Protein 7DMF (pdb70)

Structure (mmCIF, N/CA/C/O backbone):
data_7DMF
#
_entry.id   7DMF
#
_cell.length_a   69.727
_cell.length_b   69.727
_cell.length_c   79.291
_cell.angle_alpha   90.000
_cell.angle_beta   90.000
_cell.angle_gamma   120.000
#
_symmetry.space_group_name_H-M   'P 65'
#
loop_
_entity.id
_entity.type
_entity.pdbx_description
1 polymer 'Designed protein EXTD-3'
2 water water
#
loop_
_atom_site.group_PDB
_atom_site.id
_atom_site.type_symbol
_atom_site.label_atom_id
_atom_site.label_alt_id
_atom_site.label_comp_id
_atom_site.label_asym_id
_atom_site.label_entity_id
_atom_site.label_seq_id
_atom_site.pdbx_PDB_ins_code
_atom_site.Cartn_x
_atom_site.Cartn_y
_atom_site.Cartn_z
_atom_site.occupancy
_atom_site.B_iso_or_equiv
_atom_site.auth_seq_id
_atom_site.auth_comp_id
_atom_site.auth_asym_id
_atom_site.auth_atom_id
_atom_site.pdbx_PDB_model_num
ATOM 1 N N . ASP A 1 1 ? -6.691 -31.016 -4.428 1.00 69.28 6 ASP A N 1
ATOM 2 C CA . ASP A 1 1 ? -6.220 -32.149 -3.639 1.00 64.86 6 ASP A CA 1
ATOM 3 C C . ASP A 1 1 ? -4.904 -31.837 -2.941 1.00 61.32 6 ASP A C 1
ATOM 4 O O . ASP A 1 1 ? -4.021 -31.207 -3.519 1.00 54.93 6 ASP A O 1
ATOM 9 N N . CYS A 1 2 ? -4.770 -32.301 -1.697 1.00 65.51 7 CYS A N 1
ATOM 10 C CA . CYS A 1 2 ? -3.586 -31.969 -0.914 1.00 62.04 7 CYS A CA 1
ATOM 11 C C . CYS A 1 2 ? -2.319 -32.577 -1.509 1.00 63.66 7 CYS A C 1
ATOM 12 O O . CYS A 1 2 ? -1.232 -32.012 -1.350 1.00 61.23 7 CYS A O 1
ATOM 15 N N . GLN A 1 3 ? -2.436 -33.710 -2.208 1.00 77.37 8 GLN A N 1
ATOM 16 C CA . GLN A 1 3 ? -1.257 -34.335 -2.805 1.00 79.67 8 GLN A CA 1
ATOM 17 C C . GLN A 1 3 ? -0.716 -33.512 -3.970 1.00 74.60 8 GLN A C 1
ATOM 18 O O . GLN A 1 3 ? 0.504 -33.404 -4.145 1.00 77.40 8 GLN A O 1
ATOM 24 N N . GLN A 1 4 ? -1.604 -32.932 -4.781 1.00 70.59 9 GLN A N 1
ATOM 25 C CA . GLN A 1 4 ? -1.163 -32.188 -5.958 1.00 58.18 9 GLN A CA 1
ATOM 26 C C . GLN A 1 4 ? -0.429 -30.908 -5.574 1.00 46.10 9 GLN A C 1
ATOM 27 O O . GLN A 1 4 ? 0.444 -30.448 -6.319 1.00 41.05 9 GLN A O 1
ATOM 33 N N . GLU A 1 5 ? -0.766 -30.323 -4.423 1.00 39.54 10 GLU A N 1
ATOM 34 C CA . GLU A 1 5 ? -0.047 -29.144 -3.952 1.00 39.09 10 GLU A CA 1
ATOM 35 C C . GLU A 1 5 ? 1.339 -29.512 -3.441 1.00 34.56 10 GLU A C 1
ATOM 36 O O . GLU A 1 5 ? 2.301 -28.762 -3.643 1.00 22.04 10 GLU A O 1
ATOM 42 N N . LEU A 1 6 ? 1.459 -30.664 -2.778 1.00 37.26 11 LEU A N 1
ATOM 43 C CA . LEU A 1 6 ? 2.772 -31.142 -2.359 1.00 44.40 11 LEU A CA 1
ATOM 44 C C . LEU A 1 6 ? 3.643 -31.469 -3.565 1.00 39.60 11 LEU A C 1
ATOM 45 O O . LEU A 1 6 ? 4.855 -31.226 -3.547 1.00 30.64 11 LEU A O 1
ATOM 50 N N . SER A 1 7 ? 3.042 -32.019 -4.624 1.00 42.49 12 SER A N 1
ATOM 51 C CA . SER A 1 7 ? 3.794 -32.277 -5.847 1.00 43.69 12 SER A CA 1
ATOM 52 C C . SER A 1 7 ? 4.202 -30.976 -6.525 1.00 40.07 12 SER A C 1
ATOM 53 O O . SER A 1 7 ? 5.271 -30.897 -7.141 1.00 26.53 12 SER A O 1
ATOM 56 N N . LEU A 1 8 ? 3.362 -29.945 -6.421 1.00 40.26 13 LEU A N 1
ATOM 57 C CA . LEU A 1 8 ? 3.704 -28.649 -6.999 1.00 34.92 13 LEU A CA 1
ATOM 58 C C . LEU A 1 8 ? 4.861 -27.998 -6.253 1.00 35.40 13 LEU A C 1
ATOM 59 O O . LEU A 1 8 ? 5.757 -27.412 -6.874 1.00 29.90 13 LEU A O 1
ATOM 64 N N . VAL A 1 9 ? 4.860 -28.090 -4.922 1.00 34.98 14 VAL A N 1
ATOM 65 C CA . VAL A 1 9 ? 5.917 -27.465 -4.133 1.00 38.63 14 VAL A CA 1
ATOM 66 C C . VAL A 1 9 ? 7.235 -28.209 -4.314 1.00 36.02 14 VAL A C 1
ATOM 67 O O . VAL A 1 9 ? 8.293 -27.590 -4.477 1.00 32.33 14 VAL A O 1
ATOM 71 N N . GLN A 1 10 ? 7.195 -29.544 -4.296 1.00 34.58 15 GLN A N 1
ATOM 72 C CA . GLN A 1 10 ? 8.415 -30.322 -4.480 1.00 40.62 15 GLN A CA 1
ATOM 73 C C . GLN A 1 10 ? 8.971 -30.194 -5.893 1.00 39.46 15 GLN A C 1
ATOM 74 O O . GLN A 1 10 ? 10.163 -30.439 -6.100 1.00 43.38 15 GLN A O 1
ATOM 80 N N . THR A 1 11 ? 8.136 -29.817 -6.863 1.00 34.16 16 THR A N 1
ATOM 81 C CA . THR A 1 11 ? 8.611 -29.608 -8.227 1.00 43.34 16 THR A CA 1
ATOM 82 C C . THR A 1 11 ? 9.292 -28.253 -8.371 1.00 38.30 16 THR A C 1
ATOM 83 O O . THR A 1 11 ? 10.364 -28.149 -8.980 1.00 32.23 16 THR A O 1
ATOM 87 N N . VAL A 1 12 ? 8.685 -27.203 -7.812 1.00 38.45 17 VAL A N 1
ATOM 88 C CA . VAL A 1 12 ? 9.230 -25.860 -7.980 1.00 37.12 17 VAL A CA 1
ATOM 89 C C . VAL A 1 12 ? 10.515 -25.690 -7.177 1.00 34.85 17 VAL A C 1
ATOM 90 O O . VAL A 1 12 ? 11.371 -24.869 -7.529 1.00 24.50 17 VAL A O 1
ATOM 94 N N . THR A 1 13 ? 10.679 -26.453 -6.096 1.00 38.62 18 THR A N 1
ATOM 95 C CA . THR A 1 13 ? 11.909 -26.443 -5.318 1.00 34.21 18 THR A CA 1
ATOM 96 C C . THR A 1 13 ? 12.964 -27.386 -5.879 1.00 35.46 18 THR A C 1
ATOM 97 O O . THR A 1 13 ? 14.067 -27.460 -5.329 1.00 29.60 18 THR A O 1
ATOM 101 N N . ARG A 1 14 ? 12.653 -28.099 -6.957 1.00 46.78 19 ARG A N 1
ATOM 102 C CA . ARG A 1 14 ? 13.571 -29.057 -7.560 1.00 55.62 19 ARG A CA 1
ATOM 103 C C . ARG A 1 14 ? 14.331 -28.384 -8.697 1.00 49.29 19 ARG A C 1
ATOM 104 O O . ARG A 1 14 ? 13.719 -27.855 -9.632 1.00 47.69 19 ARG A O 1
ATOM 112 N N . GLY A 1 15 ? 15.651 -28.408 -8.618 1.00 44.13 20 GLY A N 1
ATOM 113 C CA . GLY A 1 15 ? 16.478 -27.814 -9.646 1.00 38.44 20 GLY A CA 1
ATOM 114 C C . GLY A 1 15 ? 17.821 -27.396 -9.104 1.00 36.44 20 GLY A C 1
ATOM 115 O O . GLY A 1 15 ? 18.014 -27.212 -7.901 1.00 29.67 20 GLY A O 1
ATOM 116 N N . SER A 1 16 ? 18.773 -27.246 -10.025 1.00 38.47 21 SER A N 1
ATOM 117 C CA . SER A 1 16 ? 20.115 -26.796 -9.682 1.00 41.13 21 SER A CA 1
ATOM 118 C C . SER A 1 16 ? 20.218 -25.281 -9.574 1.00 45.86 21 SER A C 1
ATOM 119 O O . SER A 1 16 ? 21.226 -24.779 -9.066 1.00 44.38 21 SER A O 1
ATOM 122 N N . ARG A 1 17 ? 19.207 -24.549 -10.030 1.00 45.33 22 ARG A N 1
ATOM 123 C CA . ARG A 1 17 ? 19.229 -23.095 -10.011 1.00 46.10 22 ARG A CA 1
ATOM 124 C C . ARG A 1 17 ? 18.622 -22.563 -8.721 1.00 32.38 22 ARG A C 1
ATOM 125 O O . ARG A 1 17 ? 17.574 -23.036 -8.270 1.00 22.05 22 ARG A O 1
ATOM 133 N N . ALA A 1 18 ? 19.290 -21.571 -8.130 1.00 31.35 23 ALA A N 1
ATOM 134 C CA . ALA A 1 18 ? 18.734 -20.873 -6.977 1.00 32.45 23 ALA A CA 1
ATOM 135 C C . ALA A 1 18 ? 17.607 -19.925 -7.361 1.00 33.41 23 ALA A C 1
ATOM 136 O O . ALA A 1 18 ? 16.958 -19.367 -6.470 1.00 29.27 23 ALA A O 1
ATOM 138 N N . PHE A 1 19 ? 17.366 -19.734 -8.656 1.00 41.84 24 PHE A N 1
ATOM 139 C CA . PHE A 1 19 ? 16.314 -18.866 -9.161 1.00 37.84 24 PHE A CA 1
ATOM 140 C C . PHE A 1 19 ? 15.409 -19.659 -10.091 1.00 33.32 24 PHE A C 1
ATOM 141 O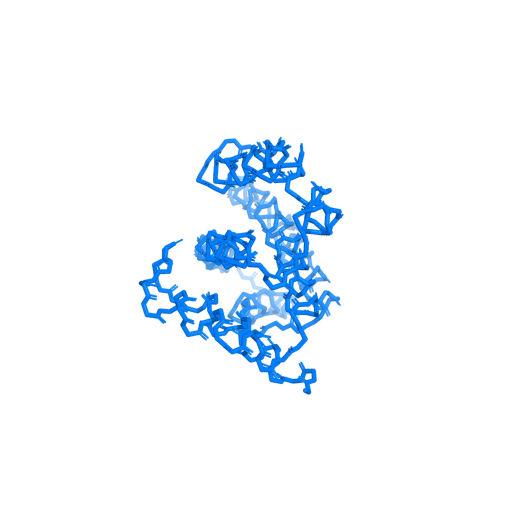 O . PHE A 1 19 ? 15.883 -20.482 -10.880 1.00 27.14 24 PHE A O 1
ATOM 149 N N . LEU A 1 20 ? 14.108 -19.405 -10.002 1.00 35.46 25 LEU A N 1
ATOM 150 C CA . LEU A 1 20 ? 13.169 -20.037 -10.918 1.00 27.11 25 LEU A CA 1
ATOM 151 C C . LEU A 1 20 ? 13.284 -19.410 -12.301 1.00 27.61 25 LEU A C 1
ATOM 152 O O . LEU A 1 20 ? 13.470 -18.197 -12.437 1.00 21.24 25 LEU A O 1
ATOM 157 N N . SER A 1 21 ? 13.181 -20.242 -13.332 1.00 3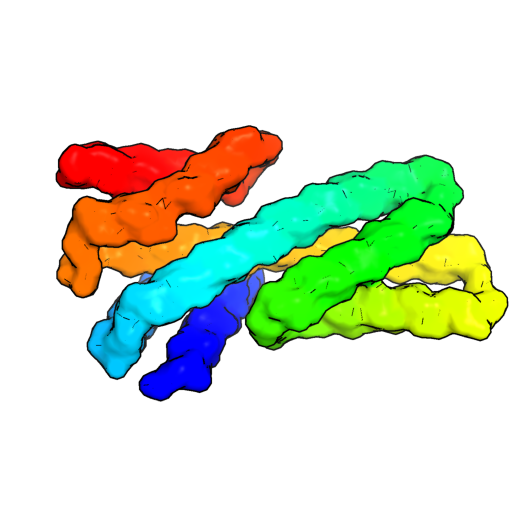2.65 26 SER A N 1
ATOM 158 C CA . SER A 1 21 ? 13.037 -19.709 -14.675 1.00 35.55 26 SER A CA 1
ATOM 159 C C . SER A 1 21 ? 11.655 -19.079 -14.825 1.00 34.38 26 SER A C 1
ATOM 160 O O . SER A 1 21 ? 10.749 -19.316 -14.021 1.00 20.69 26 SER A O 1
ATOM 163 N N . ARG A 1 22 ? 11.499 -18.252 -15.862 1.00 34.19 27 ARG A N 1
ATOM 164 C CA . ARG A 1 22 ? 10.206 -17.613 -16.085 1.00 26.28 27 ARG A CA 1
ATOM 165 C C . ARG A 1 22 ? 9.112 -18.649 -16.304 1.00 25.03 27 ARG A C 1
ATOM 166 O O . ARG A 1 22 ? 7.986 -18.488 -15.819 1.00 21.03 27 ARG A O 1
ATOM 174 N N . GLU A 1 23 ? 9.427 -19.727 -17.025 1.00 35.06 28 GLU A N 1
ATOM 175 C CA . GLU A 1 23 ? 8.431 -20.762 -17.279 1.00 34.76 28 GLU A CA 1
ATOM 176 C C . GLU A 1 23 ? 8.080 -21.517 -16.004 1.00 30.70 28 GLU A C 1
ATOM 177 O O . GLU A 1 23 ? 6.921 -21.899 -15.804 1.00 21.43 28 GLU A O 1
ATOM 183 N N . GLU A 1 24 ? 9.064 -21.743 -15.132 1.00 29.63 29 GLU A N 1
ATOM 184 C CA . GLU A 1 24 ? 8.782 -22.406 -13.863 1.00 26.91 29 GLU A CA 1
ATOM 185 C C . GLU A 1 24 ? 7.942 -21.520 -12.952 1.00 29.78 29 GLU A C 1
ATOM 186 O O . GLU A 1 24 ? 7.040 -22.009 -12.262 1.00 21.03 29 GLU A O 1
ATOM 192 N N . ALA A 1 25 ? 8.222 -20.215 -12.937 1.00 33.12 30 ALA A N 1
ATOM 193 C CA . ALA A 1 25 ? 7.444 -19.304 -12.103 1.00 28.49 30 ALA A CA 1
ATOM 194 C C . ALA A 1 25 ? 6.023 -19.150 -12.629 1.00 26.25 30 ALA A C 1
ATOM 195 O O . ALA A 1 25 ? 5.064 -19.153 -11.849 1.00 18.88 30 ALA A O 1
ATOM 197 N N . GLN A 1 26 ? 5.866 -19.017 -13.948 1.00 28.27 31 GLN A N 1
ATOM 198 C CA . GLN A 1 26 ? 4.530 -18.882 -14.522 1.00 24.96 31 GLN A CA 1
ATOM 199 C C . GLN A 1 26 ? 3.712 -20.149 -14.313 1.00 30.45 31 GLN A C 1
ATOM 200 O O . GLN A 1 26 ? 2.543 -20.089 -13.915 1.00 19.75 31 GLN A O 1
ATOM 206 N N . HIS A 1 27 ? 4.313 -21.312 -14.576 1.00 33.28 32 HIS A N 1
ATOM 207 C CA . HIS A 1 27 ? 3.598 -22.570 -14.388 1.00 31.62 32 HIS A CA 1
ATOM 208 C C . HIS A 1 27 ? 3.226 -22.779 -12.925 1.00 27.58 32 HIS A C 1
ATOM 209 O O . HIS A 1 27 ? 2.149 -23.305 -12.621 1.00 20.04 32 HIS A O 1
ATOM 216 N N . PHE A 1 28 ? 4.101 -22.367 -12.005 1.00 33.68 33 PHE A N 1
ATOM 217 C CA . PHE A 1 28 ? 3.787 -22.476 -10.584 1.00 35.60 33 PHE A CA 1
ATOM 218 C C . PHE A 1 28 ? 2.612 -21.581 -10.207 1.00 31.54 33 PHE A C 1
ATOM 219 O O . PHE A 1 28 ? 1.735 -21.992 -9.438 1.00 19.08 33 PHE A O 1
ATOM 227 N N . VAL A 1 29 ? 2.575 -20.359 -10.741 1.00 30.79 34 VAL A N 1
ATOM 228 C CA . VAL A 1 29 ? 1.481 -19.444 -10.424 1.00 27.21 34 VAL A CA 1
ATOM 229 C C . VAL A 1 29 ? 0.166 -19.965 -10.991 1.00 28.02 34 VAL A C 1
ATOM 230 O O . VAL A 1 29 ? -0.874 -19.928 -10.322 1.00 21.53 34 VAL A O 1
ATOM 234 N N . LYS A 1 30 ? 0.192 -20.467 -12.228 1.00 32.55 35 LYS A N 1
ATOM 235 C CA . LYS A 1 30 ? -1.033 -20.956 -12.853 1.00 37.17 35 LYS A CA 1
ATOM 236 C C . LYS A 1 30 ? -1.558 -22.202 -12.148 1.00 34.32 35 LYS A C 1
ATOM 237 O O . LYS A 1 30 ? -2.774 -22.363 -11.990 1.00 25.43 35 LYS A O 1
ATOM 243 N N . GLU A 1 31 ? -0.662 -23.092 -11.717 1.00 35.87 36 GLU A N 1
ATOM 244 C CA . GLU A 1 31 ? -1.104 -24.294 -11.017 1.00 42.99 36 GLU A CA 1
ATOM 245 C C . GLU A 1 31 ? -1.601 -23.976 -9.612 1.00 42.69 36 GLU A C 1
ATOM 246 O O . GLU A 1 31 ? -2.458 -24.694 -9.085 1.00 34.05 36 GLU A O 1
ATOM 252 N N . CYS A 1 32 ? -1.076 -22.916 -8.991 1.00 45.79 37 CYS A N 1
ATOM 253 C CA . CYS A 1 32 ? -1.617 -22.475 -7.709 1.00 46.01 37 CYS A CA 1
ATOM 254 C C . CYS A 1 32 ? -3.067 -22.036 -7.852 1.00 47.16 37 CYS A C 1
ATOM 255 O O . CYS A 1 32 ? -3.890 -22.284 -6.964 1.00 43.43 37 CYS A O 1
ATOM 258 N N . GLY A 1 33 ? -3.399 -21.385 -8.969 1.00 46.32 38 GLY A N 1
ATOM 259 C CA . GLY A 1 33 ? -4.778 -20.998 -9.209 1.00 45.28 38 GLY A CA 1
ATOM 260 C C . GLY A 1 33 ? -5.711 -22.184 -9.346 1.00 45.74 38 GLY A C 1
ATOM 261 O O . GLY A 1 33 ? -6.893 -22.091 -9.008 1.00 45.59 38 GLY A O 1
ATOM 262 N N . LEU A 1 34 ? -5.198 -23.311 -9.844 1.00 45.52 39 LEU A N 1
ATOM 263 C CA . LEU A 1 34 ? -5.996 -24.526 -9.937 1.00 43.78 39 LEU A CA 1
ATOM 264 C C . LEU A 1 34 ? -6.120 -25.245 -8.601 1.00 40.09 39 LEU A C 1
ATOM 265 O O . LEU A 1 34 ? -6.999 -26.099 -8.451 1.00 35.80 39 LEU A O 1
ATOM 270 N N . LEU A 1 35 ? -5.271 -24.921 -7.635 1.00 35.46 40 LEU A N 1
ATOM 271 C CA . LEU A 1 35 ? -5.285 -25.549 -6.322 1.00 36.50 40 LEU A CA 1
ATOM 272 C C . LEU A 1 35 ? -5.614 -24.498 -5.262 1.00 32.54 40 LEU A C 1
ATOM 273 O O . LEU A 1 35 ? -6.109 -23.408 -5.567 1.00 23.65 40 LEU A O 1
ATOM 278 N N . ASN A 1 36 ? -5.338 -24.835 -4.006 1.00 32.14 41 ASN A N 1
ATOM 279 C CA . ASN A 1 36 ? -5.546 -23.918 -2.891 1.00 29.19 41 ASN A CA 1
ATOM 280 C C . ASN A 1 36 ? -4.262 -23.123 -2.682 1.00 27.36 41 ASN A C 1
ATOM 281 O O . ASN A 1 36 ? -3.260 -23.664 -2.205 1.00 23.37 41 ASN A O 1
ATOM 286 N N . CYS A 1 37 ? -4.294 -21.837 -3.042 1.00 29.82 42 CYS A N 1
ATOM 287 C CA . CYS A 1 37 ? -3.086 -21.021 -2.981 1.00 31.64 42 CYS A CA 1
ATOM 288 C C . CYS A 1 37 ? -2.565 -20.898 -1.555 1.00 32.23 42 CYS A C 1
ATOM 289 O O . CYS A 1 37 ? -1.349 -20.916 -1.327 1.00 23.78 42 CYS A O 1
ATOM 292 N N . GLU A 1 38 ? -3.468 -20.776 -0.579 1.00 33.67 43 GLU A N 1
ATOM 293 C CA . GLU A 1 38 ? -3.036 -20.667 0.811 1.00 31.72 43 GLU A CA 1
ATOM 294 C C . GLU A 1 38 ? -2.383 -21.957 1.289 1.00 25.61 43 GLU A C 1
ATOM 295 O O . GLU A 1 38 ? -1.405 -21.922 2.045 1.00 19.13 43 GLU A O 1
ATOM 301 N N . ALA A 1 39 ? -2.909 -23.108 0.860 1.00 26.88 44 ALA A N 1
ATOM 302 C CA . ALA A 1 39 ? -2.291 -24.378 1.223 1.00 26.45 44 ALA A CA 1
ATOM 303 C C . ALA A 1 39 ? -0.911 -24.527 0.597 1.00 29.04 44 ALA A C 1
ATOM 304 O O . ALA A 1 39 ? -0.020 -25.133 1.202 1.00 19.26 44 ALA A O 1
ATOM 306 N N . VAL A 1 40 ? -0.718 -23.988 -0.608 1.00 34.35 45 VAL A N 1
ATOM 307 C CA . VAL A 1 40 ? 0.599 -24.019 -1.234 1.00 35.16 45 VAL A CA 1
ATOM 308 C C . VAL A 1 40 ? 1.566 -23.115 -0.482 1.00 34.31 45 VAL A C 1
ATOM 309 O O . VAL A 1 40 ? 2.721 -23.484 -0.236 1.00 18.08 45 VAL A O 1
ATOM 313 N N . LEU A 1 41 ? 1.108 -21.919 -0.099 1.00 29.65 46 LEU A N 1
ATOM 314 C CA . LEU A 1 41 ? 1.969 -20.990 0.626 1.00 31.16 46 LEU A CA 1
ATOM 315 C C . LEU A 1 41 ? 2.356 -21.532 1.996 1.00 33.37 46 LEU A C 1
ATOM 316 O O . LEU A 1 41 ? 3.471 -21.281 2.467 1.00 27.93 46 LEU A O 1
ATOM 321 N N . GLU A 1 42 ? 1.460 -22.277 2.646 1.00 36.63 47 GLU A N 1
ATOM 322 C CA . GLU A 1 42 ? 1.790 -22.855 3.945 1.00 35.08 47 GLU A CA 1
ATOM 323 C C . GLU A 1 42 ? 2.826 -23.965 3.808 1.00 30.38 47 GLU A C 1
ATOM 324 O O . GLU A 1 42 ? 3.677 -24.138 4.689 1.00 20.82 47 GLU A O 1
ATOM 330 N N . LEU A 1 43 ? 2.771 -24.727 2.712 1.00 31.22 48 LEU A N 1
ATOM 331 C CA . LEU A 1 43 ? 3.779 -25.757 2.479 1.00 36.48 48 LEU A CA 1
ATOM 332 C C . LEU A 1 43 ? 5.156 -25.143 2.265 1.00 31.59 48 LEU A C 1
ATOM 333 O O . LEU A 1 43 ? 6.165 -25.683 2.733 1.00 31.93 48 LEU A O 1
ATOM 338 N N . LEU A 1 44 ? 5.218 -24.016 1.551 1.00 34.86 49 LEU A N 1
ATOM 339 C CA . LEU A 1 44 ? 6.492 -23.331 1.363 1.00 28.74 49 LEU A CA 1
ATOM 340 C C . LEU A 1 44 ? 7.035 -22.808 2.686 1.00 27.26 49 LEU A C 1
ATOM 341 O O . LEU A 1 44 ? 8.237 -22.915 2.958 1.00 17.85 49 LEU A O 1
ATOM 346 N N . ILE A 1 45 ? 6.163 -22.241 3.522 1.00 33.36 50 ILE A N 1
ATOM 347 C CA . ILE A 1 45 ? 6.600 -21.707 4.809 1.00 33.26 50 ILE A CA 1
ATOM 348 C C . ILE A 1 45 ? 7.142 -22.821 5.695 1.00 30.26 50 ILE A C 1
ATOM 349 O O . ILE A 1 45 ? 8.157 -22.649 6.382 1.00 18.60 50 ILE A O 1
ATOM 354 N N . CYS A 1 46 ? 6.483 -23.983 5.689 1.00 35.78 51 CYS A N 1
ATOM 355 C CA . CYS A 1 46 ? 7.001 -25.126 6.436 1.00 37.23 51 CYS A CA 1
ATOM 356 C C . CYS A 1 46 ? 8.346 -25.577 5.883 1.00 39.09 51 CYS A C 1
ATOM 357 O O . CYS A 1 46 ? 9.257 -25.919 6.647 1.00 38.35 51 CYS A O 1
ATOM 360 N N . HIS A 1 47 ? 8.490 -25.583 4.555 1.00 42.92 52 HIS A N 1
ATOM 361 C CA . HIS A 1 47 ? 9.783 -25.891 3.952 1.00 37.26 52 HIS A CA 1
ATOM 362 C C . HIS A 1 47 ? 10.840 -24.874 4.363 1.00 30.45 52 HIS A C 1
ATOM 363 O O . HIS A 1 47 ? 12.005 -25.229 4.574 1.00 18.53 52 HIS A O 1
ATOM 370 N N . LEU A 1 48 ? 10.452 -23.601 4.483 1.00 31.87 53 LEU A N 1
ATOM 371 C CA . LEU A 1 48 ? 11.413 -22.569 4.855 1.00 34.00 53 LEU A CA 1
ATOM 372 C C . LEU A 1 48 ? 11.869 -22.728 6.300 1.00 32.44 53 LEU A C 1
ATOM 373 O O . LEU A 1 48 ? 13.035 -22.468 6.620 1.00 24.07 53 LEU A O 1
ATOM 378 N N . ARG A 1 49 ? 10.968 -23.156 7.188 1.00 34.99 54 ARG A N 1
ATOM 379 C CA . ARG A 1 49 ? 11.362 -23.383 8.576 1.00 37.58 54 ARG A CA 1
ATOM 380 C C . ARG A 1 49 ? 12.271 -24.599 8.699 1.00 34.56 54 ARG A C 1
ATOM 381 O O . ARG A 1 49 ? 13.257 -24.571 9.444 1.00 29.01 54 ARG A O 1
ATOM 389 N N . LEU A 1 50 ? 11.955 -25.676 7.977 1.00 42.37 55 LEU A N 1
ATOM 390 C CA . LEU A 1 50 ? 12.808 -26.859 8.010 1.00 41.92 55 LEU A CA 1
ATOM 391 C C . LEU A 1 50 ? 14.182 -26.559 7.425 1.00 34.69 55 LEU A C 1
ATOM 392 O O . LEU A 1 50 ? 15.204 -26.998 7.964 1.00 28.93 55 LEU A O 1
ATOM 397 N N . GLY A 1 51 ? 14.228 -25.801 6.327 1.00 33.10 56 GLY A N 1
ATOM 398 C CA . GLY A 1 51 ? 15.509 -25.440 5.745 1.00 28.33 56 GLY A CA 1
ATOM 399 C C . GLY A 1 51 ? 16.356 -24.577 6.659 1.00 35.77 56 GLY A C 1
ATOM 400 O O . GLY A 1 51 ? 17.585 -24.684 6.656 1.00 19.20 56 GLY A O 1
ATOM 401 N N . MET A 1 52 ? 15.717 -23.712 7.450 1.00 29.24 57 MET A N 1
ATOM 402 C CA . MET A 1 52 ? 16.463 -22.888 8.395 1.00 33.31 57 MET A CA 1
ATOM 403 C C . MET A 1 52 ? 17.083 -23.741 9.493 1.00 35.24 57 MET A C 1
ATOM 404 O O . MET A 1 52 ? 18.236 -23.521 9.882 1.00 28.40 57 MET A O 1
ATOM 409 N N . GLU A 1 53 ? 16.336 -24.722 10.004 1.00 34.56 58 GLU A N 1
ATOM 410 C CA . GLU A 1 53 ? 16.880 -25.605 11.030 1.00 32.34 58 GLU A CA 1
ATOM 411 C C . GLU A 1 53 ? 17.983 -26.500 10.476 1.00 30.43 58 GLU A C 1
ATOM 412 O O . GLU A 1 53 ? 18.933 -26.825 11.196 1.00 28.28 58 GLU A O 1
ATOM 418 N N . ILE A 1 54 ? 17.882 -26.896 9.205 1.00 33.16 59 ILE A N 1
ATOM 419 C CA . ILE A 1 54 ? 18.887 -27.775 8.615 1.00 35.42 59 ILE A CA 1
ATOM 420 C C . ILE A 1 54 ? 20.228 -27.058 8.492 1.00 26.40 59 ILE A C 1
ATOM 421 O O . ILE A 1 54 ? 21.287 -27.648 8.741 1.00 26.04 59 ILE A O 1
ATOM 426 N N . MET A 1 55 ? 20.208 -25.776 8.115 1.00 30.46 60 MET A N 1
ATOM 427 C CA . MET A 1 55 ? 21.459 -25.040 7.951 1.00 35.65 60 MET A CA 1
ATOM 428 C C . MET A 1 55 ? 22.137 -24.785 9.291 1.00 31.74 60 MET A C 1
ATOM 429 O O . MET A 1 55 ? 23.369 -24.842 9.387 1.00 24.28 60 MET A O 1
ATOM 434 N N . LYS A 1 56 ? 21.356 -24.486 10.333 1.00 37.86 61 LYS A N 1
ATOM 435 C CA . LYS A 1 56 ? 21.937 -24.342 11.664 1.00 41.38 61 LYS A CA 1
ATOM 436 C C . LYS A 1 56 ? 22.605 -25.636 12.105 1.00 37.47 61 LYS A C 1
ATOM 437 O O . LYS A 1 56 ? 23.698 -25.616 12.684 1.00 30.34 61 LYS A O 1
ATOM 443 N N . LEU A 1 57 ? 21.963 -26.774 11.834 1.00 44.22 62 LEU A N 1
ATOM 444 C CA . LEU A 1 57 ? 22.596 -28.063 12.083 1.00 38.27 62 LEU A CA 1
ATOM 445 C C . LEU A 1 57 ? 23.769 -28.297 11.141 1.00 36.54 62 LEU A C 1
ATOM 446 O O . LEU A 1 57 ? 24.734 -28.975 11.511 1.00 26.10 62 LEU A O 1
ATOM 451 N N . GLY A 1 58 ? 23.703 -27.751 9.925 1.00 38.74 63 GLY A N 1
ATOM 452 C CA . GLY A 1 58 ? 24.829 -27.865 9.015 1.00 34.16 63 GLY A CA 1
ATOM 453 C C . GLY A 1 58 ? 26.040 -27.088 9.494 1.00 39.77 63 GLY A C 1
ATOM 454 O O . GLY A 1 58 ? 27.177 -27.544 9.349 1.00 33.74 63 GLY A O 1
ATOM 455 N N . ARG A 1 59 ? 25.814 -25.906 10.071 1.00 45.10 64 ARG A N 1
ATOM 456 C CA . ARG A 1 59 ? 26.907 -25.144 10.667 1.00 48.75 64 ARG A CA 1
ATOM 457 C C . ARG A 1 59 ? 27.513 -25.891 11.848 1.00 42.94 64 ARG A C 1
ATOM 458 O O . ARG A 1 59 ? 28.739 -25.957 11.994 1.00 37.64 64 ARG A O 1
ATOM 466 N N . GLN A 1 60 ? 26.662 -26.455 12.709 1.00 43.65 65 GLN A N 1
ATOM 467 C CA . GLN A 1 60 ? 27.160 -27.192 13.865 1.00 38.27 65 GLN A CA 1
ATOM 468 C C . GLN A 1 60 ? 27.916 -28.442 13.436 1.00 34.90 65 GLN A C 1
ATOM 469 O O . GLN A 1 60 ? 28.906 -28.828 14.069 1.00 24.25 65 GLN A O 1
ATOM 475 N N . LEU A 1 61 ? 27.462 -29.093 12.362 1.00 43.41 66 LEU A N 1
ATOM 476 C CA . LEU A 1 61 ? 28.171 -30.261 11.853 1.00 42.70 66 LEU A CA 1
ATOM 477 C C . LEU A 1 61 ? 29.537 -29.886 11.295 1.00 39.25 66 LEU A C 1
ATOM 478 O O . LEU A 1 61 ? 30.474 -30.690 11.363 1.00 33.67 66 LEU A O 1
ATOM 483 N N . ARG A 1 62 ? 29.669 -28.679 10.740 1.00 49.39 67 ARG A N 1
ATOM 484 C CA . ARG A 1 62 ? 30.978 -28.206 10.303 1.00 53.37 67 ARG A CA 1
ATOM 485 C C . ARG A 1 62 ? 31.934 -28.090 11.483 1.00 49.27 67 ARG A C 1
ATOM 486 O O . ARG A 1 62 ? 33.088 -28.528 11.408 1.00 47.33 67 ARG A O 1
ATOM 494 N N . GLU A 1 63 ? 31.466 -27.502 12.588 1.00 48.20 68 GLU A N 1
ATOM 495 C CA . GLU A 1 63 ? 32.290 -27.419 13.789 1.00 49.52 68 GLU A CA 1
ATOM 496 C C . GLU A 1 63 ? 32.613 -28.800 14.343 1.00 40.67 68 GLU A C 1
ATOM 497 O O . GLU A 1 63 ? 33.689 -29.001 14.918 1.00 33.67 68 GLU A O 1
ATOM 503 N N . ALA A 1 64 ? 31.698 -29.759 14.183 1.00 32.50 69 ALA A N 1
ATOM 504 C CA . ALA A 1 64 ? 31.953 -31.112 14.666 1.00 33.06 69 ALA A CA 1
ATOM 505 C C . ALA A 1 64 ? 33.078 -31.776 13.882 1.00 31.09 69 ALA A C 1
ATOM 506 O O . ALA A 1 64 ? 33.871 -32.537 14.449 1.00 28.66 69 ALA A O 1
ATOM 508 N N . VAL A 1 65 ? 33.164 -31.502 12.579 1.00 30.38 70 VAL A N 1
ATOM 509 C CA . VAL A 1 65 ? 34.255 -32.050 11.779 1.00 37.46 70 VAL A CA 1
ATOM 510 C C . VAL A 1 65 ? 35.578 -31.404 12.169 1.00 40.11 70 VAL A C 1
ATOM 511 O O . VAL A 1 65 ? 36.608 -32.081 12.274 1.00 36.21 70 VAL A O 1
ATOM 515 N N . ARG A 1 66 ? 35.571 -30.088 12.396 1.00 39.47 71 ARG A N 1
ATOM 516 C CA . ARG A 1 66 ? 36.796 -29.396 12.787 1.00 43.44 71 ARG A CA 1
ATOM 517 C C . ARG A 1 66 ? 37.279 -29.862 14.156 1.00 47.45 71 ARG A C 1
ATOM 518 O O . ARG A 1 66 ? 38.485 -30.033 14.372 1.00 46.97 71 ARG A O 1
ATOM 526 N N . ALA A 1 67 ? 36.353 -30.077 15.090 1.00 46.63 72 ALA A N 1
ATOM 527 C CA . ALA A 1 67 ? 36.707 -30.507 16.436 1.00 45.23 72 ALA A CA 1
ATOM 528 C C . ALA A 1 67 ? 36.942 -32.008 16.543 1.00 47.00 72 ALA A C 1
ATOM 529 O O . ALA A 1 67 ? 37.371 -32.473 17.605 1.00 45.65 72 ALA A O 1
ATOM 531 N N . ASN A 1 68 ? 36.673 -32.767 15.477 1.00 50.56 73 ASN A N 1
ATOM 532 C CA . ASN A 1 68 ? 36.830 -34.223 15.476 1.00 47.88 73 ASN A CA 1
ATOM 533 C C . ASN A 1 68 ? 36.030 -34.869 16.604 1.00 43.19 73 ASN A C 1
ATOM 534 O O . ASN A 1 68 ? 36.511 -35.765 17.302 1.00 40.71 73 ASN A O 1
ATOM 539 N N . ASP A 1 69 ? 34.794 -34.410 16.782 1.00 43.37 74 ASP A N 1
ATOM 540 C CA . ASP A 1 69 ? 33.888 -34.940 17.799 1.00 40.38 74 ASP A CA 1
ATOM 541 C C . ASP A 1 69 ? 32.876 -35.828 17.082 1.00 35.72 74 ASP A C 1
ATOM 542 O O . ASP A 1 69 ? 31.849 -35.360 16.590 1.00 30.98 74 ASP A O 1
ATOM 547 N N . VAL A 1 70 ? 33.178 -37.128 17.023 1.00 37.36 75 VAL A N 1
ATOM 548 C CA . VAL A 1 70 ? 32.292 -38.075 16.347 1.00 45.91 75 VAL A CA 1
ATOM 549 C C . VAL A 1 70 ? 30.936 -38.125 17.040 1.00 48.55 75 VAL A C 1
ATOM 550 O O . VAL A 1 70 ? 29.893 -38.260 16.388 1.00 38.66 75 VAL A O 1
ATOM 554 N N . ASP A 1 71 ? 30.927 -38.012 18.370 1.00 47.52 76 ASP A N 1
ATOM 555 C CA . ASP A 1 71 ? 29.664 -37.990 19.100 1.00 41.24 76 ASP A CA 1
ATOM 556 C C . ASP A 1 71 ? 28.832 -36.770 18.724 1.00 43.20 76 ASP A C 1
ATOM 557 O O . ASP A 1 71 ? 27.600 -36.846 18.652 1.00 28.84 76 ASP A O 1
ATOM 562 N N . ALA A 1 72 ? 29.489 -35.634 18.480 1.00 36.22 77 ALA A N 1
ATOM 563 C CA . ALA A 1 72 ? 28.764 -34.449 18.036 1.00 35.43 77 ALA A CA 1
ATOM 564 C C . ALA A 1 72 ? 28.231 -34.629 16.621 1.00 36.68 77 ALA A C 1
ATOM 565 O O . ALA A 1 72 ? 27.139 -34.148 16.298 1.00 30.63 77 ALA A O 1
ATOM 567 N N . MET A 1 73 ? 28.990 -35.317 15.763 1.00 37.96 78 MET A N 1
ATOM 568 C CA . MET A 1 73 ? 28.508 -35.590 14.413 1.00 35.33 78 MET A CA 1
ATOM 569 C C . MET A 1 73 ? 27.268 -36.474 14.445 1.00 38.47 78 MET A C 1
ATOM 570 O O . MET A 1 73 ? 26.320 -36.256 13.681 1.00 26.28 78 MET A O 1
ATOM 575 N N . LEU A 1 74 ? 27.255 -37.476 15.326 1.00 40.16 79 LEU A N 1
ATOM 576 C CA . LEU A 1 74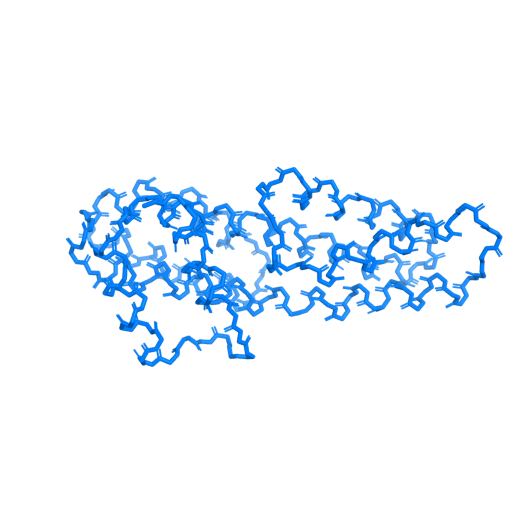 ? 26.094 -38.354 15.433 1.00 37.06 79 LEU A CA 1
ATOM 577 C C . LEU A 1 74 ? 24.903 -37.627 16.044 1.00 33.99 79 LEU A C 1
ATOM 578 O O . LEU A 1 74 ? 23.759 -37.835 15.620 1.00 27.61 79 LEU A O 1
ATOM 583 N N . LYS A 1 75 ? 25.149 -36.773 17.040 1.00 42.44 80 LYS A N 1
ATOM 584 C CA . LYS A 1 75 ? 24.059 -36.032 17.670 1.00 44.84 80 LYS A CA 1
ATOM 585 C C . LYS A 1 75 ? 23.371 -35.107 16.673 1.00 34.31 80 LYS A C 1
ATOM 586 O O . LYS A 1 75 ? 22.139 -35.001 16.660 1.00 26.40 80 LYS A O 1
ATOM 592 N N . ILE A 1 76 ? 24.152 -34.434 15.826 1.00 36.21 81 ILE A N 1
ATOM 593 C CA . ILE A 1 76 ? 23.578 -33.516 14.848 1.00 34.85 81 ILE A CA 1
ATOM 594 C C . ILE A 1 76 ? 22.868 -34.285 13.742 1.00 32.40 81 ILE A C 1
ATOM 595 O O . ILE A 1 76 ? 21.793 -33.884 13.279 1.00 25.70 81 ILE A O 1
ATOM 600 N N . ALA A 1 77 ? 23.456 -35.399 13.295 1.00 34.58 82 ALA A N 1
ATOM 601 C CA . ALA A 1 77 ? 22.797 -36.222 12.288 1.00 34.92 82 ALA A CA 1
ATOM 602 C C . ALA A 1 77 ? 21.475 -36.771 12.803 1.00 36.31 82 ALA A C 1
ATOM 603 O O . ALA A 1 77 ? 20.530 -36.950 12.025 1.00 26.10 82 ALA A O 1
ATOM 605 N N . LYS A 1 78 ? 21.384 -37.034 14.108 1.00 39.03 83 LYS A N 1
ATOM 606 C CA . LYS A 1 78 ? 20.120 -37.469 14.688 1.00 44.36 83 LYS A CA 1
ATOM 607 C C . LYS A 1 78 ? 19.111 -36.328 14.726 1.00 44.42 83 LYS A C 1
ATOM 608 O O . LYS A 1 78 ? 17.912 -36.545 14.517 1.00 26.26 83 LYS A O 1
ATOM 614 N N . GLU A 1 79 ? 19.575 -35.103 14.986 1.00 39.67 84 GLU A N 1
ATOM 615 C CA . GLU A 1 79 ? 18.663 -33.964 14.992 1.00 39.98 84 GLU A CA 1
ATOM 616 C C . GLU A 1 79 ? 18.186 -33.620 13.587 1.00 38.20 84 GLU A C 1
ATOM 617 O O . GLU A 1 79 ? 17.074 -33.106 13.420 1.00 27.84 84 GLU A O 1
ATOM 623 N N . ILE A 1 80 ? 19.006 -33.891 12.571 1.00 40.19 85 ILE A N 1
ATOM 624 C CA . ILE A 1 80 ? 18.564 -33.688 11.195 1.00 35.22 85 ILE A CA 1
ATOM 625 C C . ILE A 1 80 ? 17.428 -34.645 10.857 1.00 36.69 85 ILE A C 1
ATOM 626 O O . ILE A 1 80 ? 16.472 -34.277 10.163 1.00 23.40 85 ILE A O 1
ATOM 631 N N . ILE A 1 81 ? 17.505 -35.882 11.351 1.00 45.41 86 ILE A N 1
ATOM 632 C CA . ILE A 1 81 ? 16.431 -36.844 11.128 1.00 45.91 86 ILE A CA 1
ATOM 633 C C . ILE A 1 81 ? 15.166 -36.416 11.860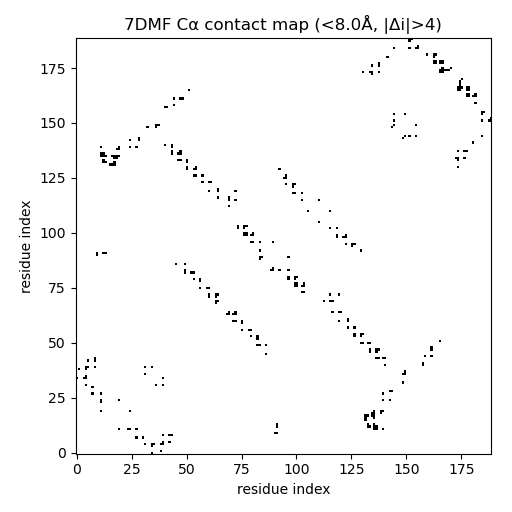 1.00 49.03 86 ILE A C 1
ATOM 634 O O . ILE A 1 81 ? 14.057 -36.503 11.318 1.00 52.57 86 ILE A O 1
ATOM 639 N N . LYS A 1 82 ? 15.310 -35.945 13.102 1.00 48.60 87 LYS A N 1
ATOM 640 C CA . LYS A 1 82 ? 14.145 -35.583 13.902 1.00 45.89 87 LYS A CA 1
ATOM 641 C C . LYS A 1 82 ? 13.400 -34.398 13.301 1.00 37.87 87 LYS A C 1
ATOM 642 O O . LYS A 1 82 ? 12.166 -34.409 13.218 1.00 28.17 87 LYS A O 1
ATOM 648 N N . VAL A 1 83 ? 14.130 -33.364 12.878 1.00 38.93 88 VAL A N 1
ATOM 649 C CA . VAL A 1 83 ? 13.472 -32.168 12.362 1.00 44.13 88 VAL A CA 1
ATOM 650 C C . VAL A 1 83 ? 12.890 -32.419 10.975 1.00 45.56 88 VAL A C 1
ATOM 651 O O . VAL A 1 83 ? 11.912 -31.773 10.581 1.00 42.35 88 VAL A O 1
ATOM 655 N N . ILE A 1 84 ? 13.459 -33.359 10.219 1.00 45.32 89 ILE A N 1
ATOM 656 C CA . ILE A 1 84 ? 12.931 -33.667 8.894 1.00 42.15 89 ILE A CA 1
ATOM 657 C C . ILE A 1 84 ? 11.754 -34.628 8.995 1.00 42.42 89 ILE A C 1
ATOM 658 O O . ILE A 1 84 ? 10.693 -34.397 8.402 1.00 36.72 89 ILE A O 1
ATOM 663 N N . GLY A 1 85 ? 11.921 -35.716 9.750 1.00 50.73 90 GLY A N 1
ATOM 664 C CA . GLY A 1 85 ? 10.867 -36.710 9.851 1.00 54.76 90 GLY A CA 1
ATOM 665 C C . GLY A 1 85 ? 9.597 -36.181 10.486 1.00 63.09 90 GLY A C 1
ATOM 666 O O . GLY A 1 85 ? 8.502 -36.661 10.184 1.00 65.09 90 GLY A O 1
ATOM 667 N N . GLU A 1 86 ? 9.717 -35.188 11.368 1.00 68.28 91 GLU A N 1
ATOM 668 C CA . GLU A 1 86 ? 8.532 -34.616 11.996 1.00 77.76 91 GLU A CA 1
ATOM 669 C C . GLU A 1 86 ? 7.801 -33.674 11.047 1.00 80.78 91 GLU A C 1
ATOM 670 O O . GLU A 1 86 ? 6.592 -33.811 10.835 1.00 78.34 91 GLU A O 1
ATOM 676 N N . THR A 1 87 ? 8.518 -32.717 10.462 1.00 78.28 92 THR A N 1
ATOM 677 C CA . THR A 1 87 ? 7.897 -31.729 9.589 1.00 77.26 92 THR A CA 1
ATOM 678 C C . THR A 1 87 ? 7.490 -32.350 8.256 1.00 70.66 92 THR A C 1
ATOM 679 O O . THR A 1 87 ? 8.297 -32.414 7.321 1.00 70.48 92 THR A O 1
ATOM 683 N N . GLY A 1 88 ? 6.244 -32.819 8.171 1.00 72.71 93 GLY A N 1
ATOM 684 C CA . GLY A 1 88 ? 5.662 -33.253 6.907 1.00 73.46 93 GLY A CA 1
ATOM 685 C C . GLY A 1 88 ? 6.451 -34.334 6.193 1.00 77.16 93 GLY A C 1
ATOM 686 O O . GLY A 1 88 ? 7.058 -35.214 6.813 1.00 73.89 93 GLY A O 1
ATOM 687 N N . LEU A 1 89 ? 6.442 -34.264 4.859 1.00 80.03 94 LEU A N 1
ATOM 688 C CA . LEU A 1 89 ? 7.144 -35.217 4.002 1.00 87.38 94 LEU A CA 1
ATOM 689 C C . LEU A 1 89 ? 8.634 -34.911 3.927 1.00 89.34 94 LEU A C 1
ATOM 690 O O . LEU A 1 89 ? 9.159 -34.150 4.746 1.00 83.36 94 LEU A O 1
ATOM 695 N N . ASP A 1 90 ? 9.315 -35.479 2.929 1.00 87.89 95 ASP A N 1
ATOM 696 C CA . ASP A 1 90 ? 10.753 -35.299 2.784 1.00 85.19 95 ASP A CA 1
ATOM 697 C C . ASP A 1 90 ? 11.257 -35.746 1.417 1.00 88.09 95 ASP A C 1
ATOM 698 O O . ASP A 1 90 ? 12.338 -36.335 1.325 1.00 89.81 95 ASP A O 1
ATOM 703 N N . GLU A 1 91 ? 10.502 -35.474 0.349 1.00 87.77 96 GLU A N 1
ATOM 704 C CA . GLU A 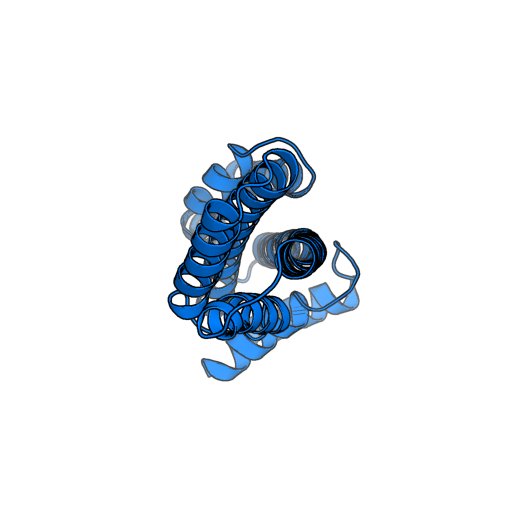1 91 ? 10.982 -35.824 -0.986 1.00 82.84 96 GLU A CA 1
ATOM 705 C C . GLU A 1 91 ? 12.151 -34.931 -1.384 1.00 80.11 96 GLU A C 1
ATOM 706 O O . GLU A 1 91 ? 13.182 -35.417 -1.865 1.00 78.05 96 GLU A O 1
ATOM 712 N N . VAL A 1 92 ? 12.012 -33.620 -1.195 1.00 79.29 97 VAL A N 1
ATOM 713 C CA . VAL A 1 92 ? 13.186 -32.775 -1.033 1.00 78.75 97 VAL A CA 1
ATOM 714 C C . VAL A 1 92 ? 13.747 -33.036 0.359 1.00 72.26 97 VAL A C 1
ATOM 715 O O . VAL A 1 92 ? 12.990 -33.103 1.335 1.00 75.04 97 VAL A O 1
ATOM 719 N N . TYR A 1 93 ? 15.069 -33.208 0.447 1.00 65.39 98 TYR A N 1
ATOM 720 C CA . TYR A 1 93 ? 15.836 -33.696 1.609 1.00 60.28 98 TYR A CA 1
ATOM 721 C C . TYR A 1 93 ? 15.787 -35.216 1.686 1.00 63.95 98 TYR A C 1
ATOM 722 O O . TYR A 1 93 ? 16.101 -35.783 2.746 1.00 54.11 98 TYR A O 1
ATOM 731 N N . ARG A 1 94 ? 15.398 -35.898 0.606 1.00 72.37 99 ARG A N 1
ATOM 732 C CA . ARG A 1 94 ? 15.327 -37.356 0.630 1.00 71.10 99 ARG A CA 1
ATOM 733 C C . ARG A 1 94 ? 16.716 -37.968 0.761 1.00 60.94 99 ARG A C 1
ATOM 734 O O . ARG A 1 94 ? 16.932 -38.886 1.562 1.00 60.40 99 ARG A O 1
ATOM 742 N N . GLN A 1 95 ? 17.677 -37.464 -0.017 1.00 50.42 100 GLN A N 1
ATOM 743 C CA . GLN A 1 95 ? 19.054 -37.928 0.118 1.00 47.42 100 GLN A CA 1
ATOM 744 C C . GLN A 1 95 ? 19.623 -37.586 1.489 1.00 47.95 100 GLN A C 1
ATOM 745 O O . GLN A 1 95 ? 20.359 -38.386 2.078 1.00 40.83 100 GLN A O 1
ATOM 751 N N . LEU A 1 96 ? 19.292 -36.402 2.013 1.00 49.02 101 LEU A N 1
ATOM 752 C CA . LEU A 1 96 ? 19.774 -36.015 3.335 1.00 41.02 101 LEU A CA 1
ATOM 753 C C . LEU A 1 96 ? 19.222 -36.938 4.414 1.00 40.97 101 LEU A C 1
ATOM 754 O O . LEU A 1 96 ? 19.913 -37.244 5.393 1.00 38.81 101 LEU A O 1
ATOM 759 N N . LEU A 1 97 ? 17.978 -37.392 4.251 1.00 45.59 102 LEU A N 1
ATOM 760 C CA . LEU A 1 97 ? 17.403 -38.332 5.207 1.00 47.41 102 LEU A CA 1
ATOM 761 C C . LEU A 1 97 ? 18.091 -39.689 5.128 1.00 43.58 102 LEU A C 1
ATOM 762 O O . LEU A 1 97 ? 18.282 -40.356 6.151 1.00 43.17 102 LEU A O 1
ATOM 767 N N . LYS A 1 98 ? 18.474 -40.113 3.922 1.00 47.58 103 LYS A N 1
ATOM 768 C CA . LYS A 1 98 ? 19.144 -41.401 3.765 1.00 53.12 103 LYS A CA 1
ATOM 769 C C . LYS A 1 98 ? 20.539 -41.376 4.375 1.00 46.90 103 LYS A C 1
ATOM 770 O O . LYS A 1 98 ? 20.904 -42.268 5.151 1.00 43.13 103 LYS A O 1
ATOM 776 N N . ALA A 1 99 ? 21.336 -40.360 4.036 1.00 47.88 104 ALA A N 1
ATOM 777 C CA . ALA A 1 99 ? 22.706 -40.296 4.535 1.00 41.09 104 ALA A CA 1
ATOM 778 C C . ALA A 1 99 ? 22.752 -40.115 6.047 1.00 32.80 104 ALA A C 1
ATOM 779 O O . ALA A 1 99 ? 23.668 -40.626 6.701 1.00 33.81 104 ALA A O 1
ATOM 781 N N . ALA A 1 100 ? 21.783 -39.397 6.618 1.00 34.31 105 ALA A N 1
ATOM 782 C CA . ALA A 1 100 ? 21.765 -39.214 8.066 1.00 36.13 105 ALA A CA 1
ATOM 783 C C . ALA A 1 100 ? 21.388 -40.506 8.779 1.00 41.33 105 ALA A C 1
ATOM 784 O O . ALA A 1 100 ? 21.999 -40.862 9.794 1.00 36.62 105 ALA A O 1
ATOM 786 N N . LYS A 1 101 ? 20.384 -41.223 8.267 1.00 48.32 106 LYS A N 1
ATOM 787 C CA . LYS A 1 101 ? 20.019 -42.501 8.868 1.00 46.26 106 LYS A CA 1
ATOM 788 C C . LYS A 1 101 ? 21.118 -43.537 8.666 1.00 43.32 106 LYS A C 1
ATOM 789 O O . LYS A 1 101 ? 21.412 -44.321 9.576 1.00 30.85 106 LYS A O 1
ATOM 795 N N . GLU A 1 102 ? 21.741 -43.550 7.485 1.00 43.98 107 GLU A N 1
ATOM 796 C CA . GLU A 1 102 ? 22.824 -44.495 7.224 1.00 42.43 107 GLU A CA 1
ATOM 797 C C . GLU A 1 102 ? 24.002 -44.246 8.158 1.00 44.36 107 GLU A C 1
ATOM 798 O O . GLU A 1 102 ? 24.575 -45.187 8.720 1.00 42.67 107 GLU A O 1
ATOM 804 N N . PHE A 1 103 ? 24.385 -42.978 8.324 1.00 48.89 108 PHE A N 1
ATOM 805 C CA . PHE A 1 103 ? 25.396 -42.624 9.315 1.00 45.99 108 PHE A CA 1
ATOM 806 C C . PHE A 1 103 ? 24.971 -43.073 10.707 1.00 46.51 108 PHE A C 1
ATOM 807 O O . PHE A 1 103 ? 25.786 -43.592 11.480 1.00 40.01 108 PHE A O 1
ATOM 815 N N . LEU A 1 104 ? 23.689 -42.903 11.035 1.00 53.69 109 LEU A N 1
ATOM 816 C CA . LEU A 1 104 ? 23.206 -43.262 12.362 1.00 54.46 109 LEU A CA 1
ATOM 817 C C . LEU A 1 104 ? 23.068 -44.772 12.526 1.00 54.77 109 LEU A C 1
ATOM 818 O O . LEU A 1 104 ? 23.185 -45.283 13.645 1.00 54.88 109 LEU A O 1
ATOM 823 N N . GLU A 1 105 ? 22.824 -45.500 11.434 1.00 55.26 110 GLU A N 1
ATOM 824 C CA . GLU A 1 105 ? 22.635 -46.944 11.534 1.00 56.31 110 GLU A CA 1
ATOM 825 C C . GLU A 1 105 ? 23.953 -47.698 11.653 1.00 54.93 110 GLU A C 1
ATOM 826 O O . GLU A 1 105 ? 24.010 -48.727 12.335 1.00 48.17 110 GLU A O 1
ATOM 832 N N . ARG A 1 106 ? 25.017 -47.217 11.004 1.00 60.61 111 ARG A N 1
ATOM 833 C CA . ARG A 1 106 ? 26.321 -47.851 11.165 1.00 68.03 111 ARG A CA 1
ATOM 834 C C . ARG A 1 106 ? 26.851 -47.719 12.586 1.00 63.20 111 ARG A C 1
ATOM 835 O O . ARG A 1 106 ? 27.802 -48.419 12.950 1.00 55.07 111 ARG A O 1
ATOM 843 N N . ARG A 1 107 ? 26.256 -46.837 13.392 1.00 61.80 112 ARG A N 1
ATOM 844 C CA . ARG A 1 107 ? 26.610 -46.744 14.801 1.00 61.94 112 ARG A CA 1
ATOM 845 C C . ARG A 1 107 ? 26.320 -48.042 15.545 1.00 63.77 112 ARG A C 1
ATOM 846 O O . ARG A 1 107 ? 26.918 -48.291 16.598 1.00 59.73 112 ARG A O 1
ATOM 854 N N . ALA A 1 108 ? 25.420 -48.874 15.012 1.00 62.65 113 ALA A N 1
ATOM 855 C CA . ALA A 1 108 ? 25.139 -50.192 15.567 1.00 58.45 113 ALA A CA 1
ATOM 856 C C . ALA A 1 108 ? 26.314 -51.153 15.433 1.00 52.80 113 ALA A C 1
ATOM 857 O O . ALA A 1 108 ? 26.317 -52.197 16.094 1.00 41.09 113 ALA A O 1
ATOM 859 N N . GLU A 1 109 ? 27.294 -50.838 14.593 1.00 60.43 114 GLU A N 1
ATOM 860 C CA . GLU A 1 109 ? 28.501 -51.632 14.423 1.00 64.79 114 GLU A CA 1
ATOM 861 C C . GLU A 1 109 ? 29.710 -50.826 14.891 1.00 61.11 114 GLU A C 1
ATOM 862 O O . GLU A 1 109 ? 29.601 -49.657 15.274 1.00 53.43 114 GLU A O 1
ATOM 868 N N . ASN A 1 110 ? 30.879 -51.465 14.861 1.00 68.73 115 ASN A N 1
ATOM 869 C CA . ASN A 1 110 ? 32.131 -50.809 15.243 1.00 76.86 115 ASN A CA 1
ATOM 870 C C . ASN A 1 110 ? 32.702 -50.127 14.007 1.00 75.57 115 ASN A C 1
ATOM 871 O O . ASN A 1 110 ? 33.458 -50.718 13.235 1.00 77.71 115 ASN A O 1
ATOM 876 N N . PHE A 1 111 ? 32.334 -48.863 13.817 1.00 78.91 116 PHE A N 1
ATOM 877 C CA . PHE A 1 111 ? 32.723 -48.101 12.641 1.00 77.87 116 PHE A CA 1
ATOM 878 C C . PHE A 1 111 ? 33.907 -47.193 12.953 1.00 69.61 116 PHE A C 1
ATOM 879 O O . PHE A 1 111 ? 34.106 -46.765 14.093 1.00 69.89 116 PHE A O 1
ATOM 887 N N . SER A 1 112 ? 34.692 -46.901 11.918 1.00 64.38 117 SER A N 1
ATOM 888 C CA . SER A 1 112 ? 35.949 -46.183 12.064 1.00 58.89 117 SER A CA 1
ATOM 889 C C . SER A 1 112 ? 35.717 -44.680 12.213 1.00 55.58 117 SER A C 1
ATOM 890 O O . SER A 1 112 ? 34.608 -44.167 12.034 1.00 46.22 117 SER A O 1
ATOM 893 N N . HIS A 1 113 ? 36.799 -43.970 12.546 1.00 57.79 118 HIS A N 1
ATOM 894 C CA . HIS A 1 113 ? 36.742 -42.518 12.685 1.00 58.39 118 HIS A CA 1
ATOM 895 C C . HIS A 1 113 ? 36.781 -41.829 11.325 1.00 60.72 118 HIS A C 1
ATOM 896 O O . HIS A 1 113 ? 36.000 -40.905 11.070 1.00 58.23 118 HIS A O 1
ATOM 903 N N . GLU A 1 114 ? 37.695 -42.255 10.447 1.00 59.38 119 GLU A N 1
ATOM 904 C CA . GLU A 1 114 ? 37.702 -41.739 9.081 1.00 57.94 119 GLU A CA 1
ATOM 905 C C . GLU A 1 114 ? 36.387 -42.037 8.374 1.00 57.35 119 GLU A C 1
ATOM 906 O O . GLU A 1 114 ? 35.962 -41.277 7.497 1.00 54.67 119 GLU A O 1
ATOM 912 N N . GLU A 1 115 ? 35.737 -43.140 8.745 1.00 58.78 120 GLU A N 1
ATOM 913 C CA . GLU A 1 115 ? 34.427 -43.477 8.200 1.00 60.61 120 GLU A CA 1
ATOM 914 C C . GLU A 1 115 ? 33.347 -42.523 8.697 1.00 51.33 120 GLU A C 1
ATOM 915 O O . GLU A 1 115 ? 32.425 -42.188 7.944 1.00 41.91 120 GLU A O 1
ATOM 921 N N . ALA A 1 116 ? 33.446 -42.071 9.951 1.00 55.75 121 ALA A N 1
ATOM 922 C CA . ALA A 1 116 ? 32.454 -41.142 10.485 1.00 55.99 121 ALA A CA 1
ATOM 923 C C . ALA A 1 116 ? 32.589 -39.762 9.854 1.00 48.90 121 ALA A C 1
ATOM 924 O O . ALA A 1 116 ? 31.583 -39.085 9.608 1.00 39.61 121 ALA A O 1
ATOM 926 N N . VAL A 1 117 ? 33.823 -39.326 9.592 1.00 48.66 122 VAL A N 1
ATOM 927 C CA . VAL A 1 117 ? 34.038 -38.024 8.969 1.00 47.10 122 VAL A CA 1
ATOM 928 C C . VAL A 1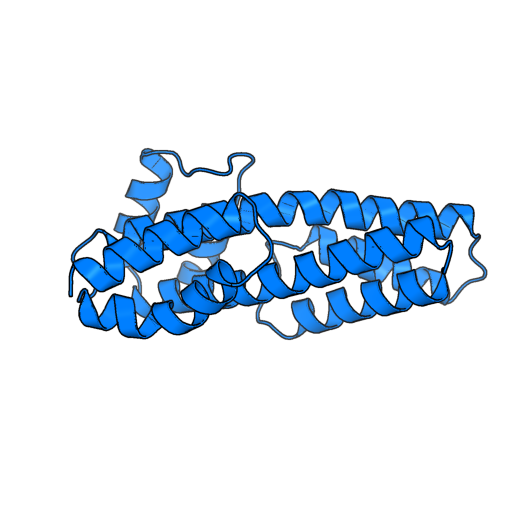 117 ? 33.511 -38.022 7.539 1.00 48.81 122 VAL A C 1
ATOM 929 O O . VAL A 1 117 ? 32.967 -37.017 7.065 1.00 40.23 122 VAL A O 1
ATOM 933 N N . ALA A 1 118 ? 33.653 -39.148 6.834 1.00 52.07 123 ALA A N 1
ATOM 934 C CA . ALA A 1 118 ? 33.160 -39.230 5.462 1.00 50.65 123 ALA A CA 1
ATOM 935 C C . ALA A 1 118 ? 31.650 -39.039 5.405 1.00 45.86 123 ALA A C 1
ATOM 936 O O . ALA A 1 118 ? 31.135 -38.379 4.494 1.00 33.94 123 ALA A O 1
ATOM 938 N N . PHE A 1 119 ? 30.923 -39.608 6.369 1.00 51.47 124 PHE A N 1
ATOM 939 C CA . PHE A 1 119 ? 29.481 -39.396 6.423 1.00 46.21 124 PHE A CA 1
ATOM 940 C C . PHE A 1 119 ? 29.147 -37.943 6.733 1.00 41.51 124 PHE A C 1
ATOM 941 O O . PHE A 1 119 ? 28.234 -37.370 6.129 1.00 34.96 124 PHE A O 1
ATOM 949 N N . ALA A 1 120 ? 29.876 -37.334 7.671 1.00 39.69 125 ALA A N 1
ATOM 950 C CA . ALA A 1 120 ? 29.619 -35.942 8.027 1.00 39.46 125 ALA A CA 1
ATOM 951 C C . ALA A 1 120 ? 29.826 -35.023 6.829 1.00 44.99 125 ALA A C 1
ATOM 952 O O . ALA A 1 120 ? 29.003 -34.140 6.561 1.00 41.25 125 ALA A O 1
ATOM 954 N N . GLN A 1 121 ? 30.918 -35.224 6.087 1.00 47.59 126 GLN A N 1
ATOM 955 C CA . GLN A 1 121 ? 31.160 -34.409 4.900 1.00 50.03 126 GLN A CA 1
ATOM 956 C C . GLN A 1 121 ? 30.125 -34.689 3.818 1.00 45.28 126 GLN A C 1
ATOM 957 O O . GLN A 1 121 ? 29.743 -33.785 3.065 1.00 38.61 126 GLN A O 1
ATOM 963 N N . GLN A 1 122 ? 29.662 -35.938 3.720 1.00 40.30 127 GLN A N 1
ATOM 964 C CA . GLN A 1 122 ? 28.594 -36.252 2.777 1.00 44.14 127 GLN A CA 1
ATOM 965 C C . GLN A 1 122 ? 27.301 -35.549 3.164 1.00 41.12 127 GLN A C 1
ATOM 966 O O . GLN A 1 122 ? 26.543 -35.099 2.296 1.00 41.09 127 GLN A O 1
ATOM 972 N N . ILE A 1 123 ? 27.031 -35.445 4.466 1.00 39.43 128 ILE A N 1
ATOM 973 C CA . ILE A 1 123 ? 25.862 -34.704 4.925 1.00 37.99 128 ILE A CA 1
ATOM 974 C C . ILE A 1 123 ? 26.071 -33.208 4.725 1.00 39.82 128 ILE A C 1
ATOM 975 O O . ILE A 1 123 ? 25.140 -32.484 4.353 1.00 37.55 128 ILE A O 1
ATOM 980 N N . ILE A 1 124 ? 27.294 -32.724 4.951 1.00 48.66 129 ILE A N 1
ATOM 981 C CA . ILE A 1 124 ? 27.579 -31.306 4.749 1.00 45.89 129 ILE A CA 1
ATOM 982 C C . ILE A 1 124 ? 27.424 -30.932 3.279 1.00 44.04 129 ILE A C 1
ATOM 983 O O . ILE A 1 124 ? 26.888 -29.867 2.950 1.00 40.03 129 ILE A O 1
ATOM 988 N N . GLN A 1 125 ? 27.875 -31.802 2.374 1.00 50.86 130 GLN A N 1
ATOM 989 C CA . GLN A 1 125 ? 27.728 -31.516 0.950 1.00 52.84 130 GLN A CA 1
ATOM 990 C C . GLN A 1 125 ? 26.262 -31.468 0.541 1.00 50.24 130 GLN A C 1
ATOM 991 O O . GLN A 1 125 ? 25.868 -30.633 -0.281 1.00 40.74 130 GLN A O 1
ATOM 997 N N . LEU A 1 126 ? 25.436 -32.353 1.103 1.00 48.31 131 LEU A N 1
ATOM 998 C CA . LEU A 1 126 ? 24.020 -32.354 0.755 1.00 44.40 131 LEU A CA 1
ATOM 999 C C . LEU A 1 126 ? 23.285 -31.169 1.370 1.00 42.66 131 LEU A C 1
ATOM 1000 O O . LEU A 1 126 ? 22.291 -30.699 0.805 1.00 37.82 131 LEU A O 1
ATOM 1005 N N . ILE A 1 127 ? 23.755 -30.669 2.517 1.00 43.83 132 ILE A N 1
ATOM 1006 C CA . ILE A 1 127 ? 23.100 -29.525 3.146 1.00 40.47 132 ILE A CA 1
ATOM 1007 C C . ILE A 1 127 ? 23.350 -28.253 2.344 1.00 44.50 132 ILE A C 1
ATOM 1008 O O . ILE A 1 127 ? 22.510 -27.344 2.328 1.00 42.89 132 ILE A O 1
ATOM 1013 N N . LYS A 1 128 ? 24.488 -28.170 1.649 1.00 50.17 133 LYS A N 1
ATOM 1014 C CA . LYS A 1 128 ? 24.725 -27.038 0.759 1.00 49.60 133 LYS A CA 1
ATOM 1015 C C . LYS A 1 128 ? 23.669 -26.963 -0.337 1.00 47.46 133 LYS A C 1
ATOM 1016 O O . LYS A 1 128 ? 23.334 -25.869 -0.805 1.00 51.10 133 LYS A O 1
ATOM 1022 N N . GLN A 1 129 ? 23.125 -28.112 -0.750 1.00 52.99 134 GLN A N 1
ATOM 1023 C CA . GLN A 1 129 ? 22.041 -28.129 -1.725 1.00 53.88 134 GLN A CA 1
ATOM 1024 C C . GLN A 1 129 ? 20.723 -27.650 -1.130 1.00 54.47 134 GLN A C 1
ATOM 1025 O O . GLN A 1 129 ? 19.824 -27.255 -1.881 1.00 49.86 134 GLN A O 1
ATOM 1031 N N . VAL A 1 130 ? 20.587 -27.687 0.199 1.00 53.00 135 VAL A N 1
ATOM 1032 C CA . VAL A 1 130 ? 19.390 -27.169 0.855 1.00 47.53 135 VAL A CA 1
ATOM 1033 C C . VAL A 1 130 ? 19.314 -25.654 0.723 1.00 44.97 135 VAL A C 1
ATOM 1034 O O . VAL A 1 130 ? 18.218 -25.079 0.702 1.00 43.26 135 VAL A O 1
ATOM 1038 N N . GLU A 1 131 ? 20.464 -24.980 0.626 1.00 44.40 136 GLU A N 1
ATOM 1039 C CA . GLU A 1 131 ? 20.453 -23.533 0.439 1.00 45.36 136 GLU A CA 1
ATOM 1040 C C . GLU A 1 131 ? 19.771 -23.157 -0.870 1.00 44.13 136 GLU A C 1
ATOM 1041 O O . GLU A 1 131 ? 19.053 -22.153 -0.940 1.00 36.54 136 GLU A O 1
ATOM 1047 N N . CYS A 1 132 ? 19.979 -23.959 -1.915 1.00 45.56 137 CYS A N 1
ATOM 1048 C CA . CYS A 1 132 ? 19.288 -23.724 -3.176 1.00 36.23 137 CYS A CA 1
ATOM 1049 C C . CYS A 1 132 ? 17.792 -23.980 -3.049 1.00 37.03 137 CYS A C 1
ATOM 1050 O O . CYS A 1 132 ? 16.993 -23.316 -3.720 1.00 28.45 137 CYS A O 1
ATOM 1053 N N . VAL A 1 133 ? 17.394 -24.926 -2.195 1.00 36.26 138 VAL A N 1
ATOM 1054 C CA . VAL A 1 133 ? 15.974 -25.206 -2.006 1.00 32.64 138 VAL A CA 1
ATOM 1055 C C . VAL A 1 133 ? 15.273 -24.009 -1.378 1.00 32.79 138 VAL A C 1
ATOM 1056 O O . VAL A 1 133 ? 14.158 -23.646 -1.772 1.00 19.86 138 VAL A O 1
ATOM 1060 N N . GLN A 1 134 ? 15.918 -23.369 -0.399 1.00 34.40 139 GLN A N 1
ATOM 1061 C CA . GLN A 1 134 ? 15.308 -22.215 0.253 1.00 31.73 139 GLN A CA 1
ATOM 1062 C C . GLN A 1 134 ? 15.194 -21.033 -0.702 1.00 28.35 139 GLN A C 1
ATOM 1063 O O . GLN A 1 134 ? 14.182 -20.323 -0.698 1.00 17.86 139 GLN A O 1
ATOM 1069 N N . MET A 1 135 ? 16.220 -20.807 -1.528 1.00 33.45 140 MET A N 1
ATOM 1070 C CA . MET A 1 135 ? 16.150 -19.736 -2.518 1.00 34.55 140 MET A CA 1
ATOM 1071 C C . MET A 1 135 ? 15.030 -19.987 -3.520 1.00 30.69 140 MET A C 1
ATOM 1072 O O . MET A 1 135 ? 14.385 -19.044 -3.994 1.00 28.52 140 MET A O 1
ATOM 1077 N N . ARG A 1 136 ? 14.788 -21.255 -3.862 1.00 28.47 141 ARG A N 1
ATOM 1078 C CA . ARG A 1 136 ? 13.677 -21.574 -4.752 1.00 25.57 141 ARG A CA 1
ATOM 1079 C C . ARG A 1 136 ? 12.338 -21.381 -4.052 1.00 25.04 141 ARG A C 1
ATOM 1080 O O . ARG A 1 136 ? 11.397 -20.836 -4.642 1.00 17.73 141 ARG A O 1
ATOM 1088 N N . ALA A 1 137 ? 12.234 -21.813 -2.793 1.00 30.66 142 ALA A N 1
ATOM 1089 C CA . ALA A 1 137 ? 10.994 -21.623 -2.048 1.00 33.36 142 ALA A CA 1
ATOM 1090 C C . ALA A 1 137 ? 10.703 -20.144 -1.827 1.00 23.20 142 ALA A C 1
ATOM 1091 O O . ALA A 1 137 ? 9.544 -19.719 -1.877 1.00 17.21 142 ALA A O 1
ATOM 1093 N N . LEU A 1 138 ? 11.744 -19.342 -1.582 1.00 26.55 143 LEU A N 1
ATOM 1094 C CA . LEU A 1 138 ? 11.548 -17.901 -1.463 1.00 28.31 143 LEU A CA 1
ATOM 1095 C C . LEU A 1 138 ? 11.117 -17.293 -2.792 1.00 29.86 143 LEU A C 1
ATOM 1096 O O . LEU A 1 138 ? 10.325 -16.344 -2.819 1.00 21.17 143 LEU A O 1
ATOM 1101 N N . GLY A 1 139 ? 11.624 -17.827 -3.905 1.00 27.86 144 GLY A N 1
ATOM 1102 C CA . GLY A 1 139 ? 11.197 -17.342 -5.206 1.00 30.17 144 GLY A CA 1
ATOM 1103 C C . GLY A 1 139 ? 9.745 -17.671 -5.500 1.00 28.52 144 GLY A C 1
ATOM 1104 O O . GLY A 1 139 ? 9.030 -16.875 -6.115 1.00 21.05 144 GLY A O 1
ATOM 1105 N N . ALA A 1 140 ? 9.291 -18.852 -5.069 1.00 29.49 145 ALA A N 1
ATOM 1106 C CA . ALA A 1 140 ? 7.884 -19.207 -5.224 1.00 29.89 145 ALA A CA 1
ATOM 1107 C C . ALA A 1 140 ? 6.988 -18.334 -4.354 1.00 25.59 145 ALA A C 1
ATOM 1108 O O . ALA A 1 140 ? 5.856 -18.027 -4.747 1.00 17.16 145 ALA A O 1
ATOM 1110 N N . VAL A 1 141 ? 7.470 -17.929 -3.177 1.00 32.75 146 VAL A N 1
ATOM 1111 C CA . VAL A 1 141 ? 6.708 -17.004 -2.344 1.00 33.17 146 VAL A CA 1
ATOM 1112 C C . VAL A 1 141 ? 6.617 -15.638 -3.012 1.00 29.31 146 VAL A C 1
ATOM 1113 O O . VAL A 1 141 ? 5.554 -15.005 -3.020 1.00 17.22 146 VAL A O 1
ATOM 1117 N N . ALA A 1 142 ? 7.725 -15.165 -3.589 1.00 27.44 147 ALA A N 1
ATOM 1118 C CA . ALA A 1 142 ? 7.721 -13.862 -4.246 1.00 22.80 147 ALA A CA 1
ATOM 1119 C C . ALA A 1 142 ? 6.818 -13.864 -5.474 1.00 29.43 147 ALA A C 1
ATOM 1120 O O . ALA A 1 142 ? 6.090 -12.895 -5.719 1.00 20.65 147 ALA A O 1
ATOM 1122 N N . SER A 1 143 ? 6.853 -14.943 -6.261 1.00 32.32 148 SER A N 1
ATOM 1123 C CA . SER A 1 143 ? 5.984 -15.030 -7.431 1.00 30.71 148 SER A CA 1
ATOM 1124 C C . SER A 1 143 ? 4.516 -15.050 -7.025 1.00 32.74 148 SER A C 1
ATOM 1125 O O . SER A 1 143 ? 3.681 -14.383 -7.647 1.00 17.63 148 SER A O 1
ATOM 1128 N N . LEU A 1 144 ? 4.183 -15.808 -5.979 1.00 30.50 149 LEU A N 1
ATOM 1129 C CA . LEU A 1 144 ? 2.812 -15.825 -5.483 1.00 29.12 149 LEU A CA 1
ATOM 1130 C C . LEU A 1 144 ? 2.456 -14.527 -4.769 1.00 31.14 149 LEU A C 1
ATOM 1131 O O . LEU A 1 144 ? 1.290 -14.118 -4.774 1.00 25.02 149 LEU A O 1
ATOM 1136 N N . GLY A 1 145 ? 3.439 -13.866 -4.152 1.00 36.70 150 GLY A N 1
ATOM 1137 C CA . GLY A 1 145 ? 3.158 -12.625 -3.455 1.00 30.66 150 GLY A CA 1
ATOM 1138 C C . GLY A 1 145 ? 2.965 -11.446 -4.383 1.00 32.03 150 GLY A C 1
ATOM 1139 O O . GLY A 1 145 ? 2.208 -10.525 -4.065 1.00 24.55 150 GLY A O 1
ATOM 1140 N N . CYS A 1 146 ? 3.640 -11.456 -5.536 1.00 41.34 151 CYS A N 1
ATOM 1141 C CA . CYS A 1 146 ? 3.526 -10.404 -6.541 1.00 42.90 151 CYS A CA 1
ATOM 1142 C C . CYS A 1 146 ? 2.337 -10.605 -7.475 1.00 41.22 151 CYS A C 1
ATOM 1143 O O . CYS A 1 146 ? 2.366 -10.117 -8.612 1.00 32.36 151 CYS A O 1
ATOM 1146 N N . THR A 1 147 ? 1.300 -11.315 -7.038 1.00 44.70 152 THR A N 1
ATOM 1147 C CA . THR A 1 147 ? 0.110 -11.541 -7.846 1.00 42.52 152 THR A CA 1
ATOM 1148 C C . THR A 1 147 ? -1.128 -11.300 -6.989 1.00 37.00 152 THR A C 1
ATOM 1149 O O . THR A 1 147 ? -1.042 -11.131 -5.770 1.00 32.58 152 THR A O 1
ATOM 1153 N N . ASP A 1 148 ? -2.294 -11.278 -7.636 1.00 39.87 153 ASP A N 1
ATOM 1154 C CA . ASP A 1 148 ? -3.548 -10.967 -6.961 1.00 40.63 153 ASP A CA 1
ATOM 1155 C C . ASP A 1 148 ? -4.292 -12.210 -6.476 1.00 34.38 153 ASP A C 1
ATOM 1156 O O . ASP A 1 148 ? -5.467 -12.107 -6.111 1.00 25.21 153 ASP A O 1
ATOM 1161 N N . LEU A 1 149 ? -3.639 -13.377 -6.457 1.00 32.40 154 LEU A N 1
ATOM 1162 C CA . LEU A 1 149 ? -4.315 -14.591 -6.005 1.00 38.64 154 LEU A CA 1
ATOM 1163 C C . LEU A 1 149 ? -4.734 -14.482 -4.544 1.00 41.37 154 LEU A C 1
ATOM 1164 O O . LEU A 1 149 ? -5.818 -14.941 -4.165 1.00 34.85 154 LEU A O 1
ATOM 1169 N N . LEU A 1 150 ? -3.891 -13.880 -3.711 1.00 44.33 155 LEU A N 1
ATOM 1170 C CA . LEU A 1 150 ? -4.207 -13.615 -2.320 1.00 36.24 155 LEU A CA 1
ATOM 1171 C C . LEU A 1 150 ? -4.073 -12.125 -2.034 1.00 33.52 155 LEU A C 1
ATOM 1172 O O . LEU A 1 150 ? -3.225 -11.451 -2.628 1.00 30.10 155 LEU A O 1
ATOM 1177 N N . PRO A 1 151 ? -4.903 -11.578 -1.145 1.00 38.92 156 PRO A N 1
ATOM 1178 C CA . PRO A 1 151 ? -4.751 -10.168 -0.773 1.00 35.64 156 PRO A CA 1
ATOM 1179 C C . PRO A 1 151 ? -3.376 -9.905 -0.175 1.00 32.20 156 PRO A C 1
ATOM 1180 O O . PRO A 1 151 ? -2.799 -10.755 0.507 1.00 24.63 156 PRO A O 1
ATOM 1184 N N . GLN A 1 152 ? -2.850 -8.708 -0.450 1.00 35.90 157 GLN A N 1
ATOM 1185 C CA . GLN A 1 152 ? -1.503 -8.367 0.002 1.00 36.94 157 GLN A CA 1
ATOM 1186 C C . GLN A 1 152 ? -1.404 -8.386 1.523 1.00 32.40 157 GLN A C 1
ATOM 1187 O O . GLN A 1 152 ? -0.393 -8.829 2.080 1.00 25.86 157 GLN A O 1
ATOM 1193 N N . GLU A 1 153 ? -2.444 -7.907 2.211 1.00 36.29 158 GLU A N 1
ATOM 1194 C CA . GLU A 1 153 ? -2.461 -7.984 3.668 1.00 36.64 158 GLU A CA 1
ATOM 1195 C C . GLU A 1 153 ? -2.523 -9.433 4.135 1.00 33.27 158 GLU A C 1
ATOM 1196 O O . GLU A 1 153 ? -1.912 -9.796 5.147 1.00 20.78 158 GLU A O 1
ATOM 1202 N N . HIS A 1 154 ? -3.253 -10.279 3.402 1.00 38.33 159 HIS A N 1
ATOM 1203 C CA . HIS A 1 154 ? -3.311 -11.697 3.739 1.00 38.92 159 HIS A CA 1
ATOM 1204 C C . HIS A 1 154 ? -1.988 -12.391 3.434 1.00 33.93 159 HIS A C 1
ATOM 1205 O O . HIS A 1 154 ? -1.565 -13.285 4.176 1.00 19.91 159 HIS A O 1
ATOM 1212 N N . ILE A 1 155 ? -1.328 -11.998 2.342 1.00 39.08 160 ILE A N 1
ATOM 1213 C CA . ILE A 1 155 ? 0.003 -12.523 2.042 1.00 33.78 160 ILE A CA 1
ATOM 1214 C C . ILE A 1 155 ? 0.974 -12.160 3.158 1.00 33.53 160 ILE A C 1
ATOM 1215 O O . ILE A 1 155 ? 1.774 -12.988 3.609 1.00 18.76 160 ILE A O 1
ATOM 1220 N N . LEU A 1 156 ? 0.904 -10.913 3.627 1.00 36.90 161 LEU A N 1
ATOM 1221 C CA . LEU A 1 156 ? 1.786 -10.467 4.700 1.00 32.80 161 LEU A CA 1
ATOM 1222 C C . LEU A 1 156 ? 1.488 -11.202 6.001 1.00 32.46 161 LEU A C 1
ATOM 1223 O O . LEU A 1 156 ? 2.409 -11.559 6.745 1.00 20.23 161 LEU A O 1
ATOM 1228 N N . LEU A 1 157 ? 0.207 -11.432 6.294 1.00 30.83 162 LEU A N 1
ATOM 1229 C CA . LEU A 1 157 ? -0.158 -12.143 7.516 1.00 31.47 162 LEU A CA 1
ATOM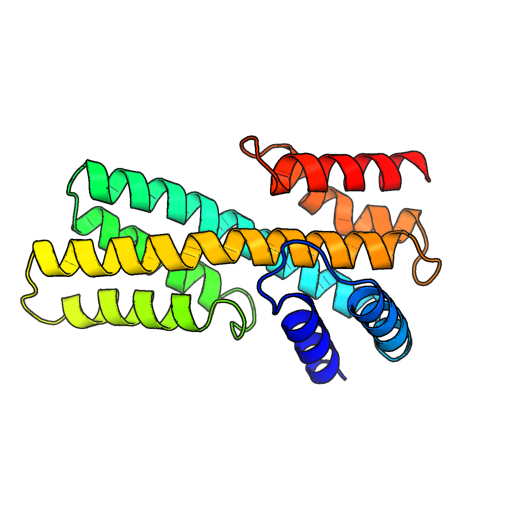 1230 C C . LEU A 1 157 ? 0.441 -13.542 7.539 1.00 27.72 162 LEU A C 1
ATOM 1231 O O . LEU A 1 157 ? 0.912 -14.007 8.583 1.00 21.96 162 LEU A O 1
ATOM 1236 N N . LEU A 1 158 ? 0.441 -14.223 6.394 1.00 38.61 163 LEU A N 1
ATOM 1237 C CA . LEU A 1 158 ? 0.898 -15.605 6.352 1.00 34.60 163 LEU A CA 1
ATOM 1238 C C . LEU A 1 158 ? 2.417 -15.719 6.387 1.00 30.13 163 LEU A C 1
ATOM 1239 O O . LEU A 1 158 ? 2.945 -16.674 6.964 1.00 19.25 163 LEU A O 1
ATOM 1244 N N . THR A 1 159 ? 3.138 -14.766 5.796 1.00 29.43 164 THR A N 1
ATOM 1245 C CA . THR A 1 159 ? 4.564 -14.942 5.567 1.00 29.98 164 THR A CA 1
ATOM 1246 C C . THR A 1 159 ? 5.463 -14.102 6.464 1.00 37.95 164 THR A C 1
ATOM 1247 O O . THR A 1 159 ? 6.645 -14.432 6.589 1.00 19.06 164 THR A O 1
ATOM 1251 N N . ARG A 1 160 ? 4.948 -13.043 7.093 1.00 37.50 165 ARG A N 1
ATOM 1252 C CA . ARG A 1 160 ? 5.822 -12.142 7.845 1.00 34.43 165 ARG A CA 1
ATOM 1253 C C . ARG A 1 160 ? 6.575 -12.831 8.976 1.00 36.26 165 ARG A C 1
ATOM 1254 O O . ARG A 1 160 ? 7.792 -12.611 9.093 1.00 20.55 165 ARG A O 1
ATOM 1262 N N . PRO A 1 161 ? 5.948 -13.640 9.843 1.00 33.04 166 PRO A N 1
ATOM 1263 C CA . PRO A 1 161 ? 6.733 -14.261 10.925 1.00 35.92 166 PRO A CA 1
ATOM 1264 C C . PRO A 1 161 ? 7.882 -15.115 10.419 1.00 34.50 166 PRO A C 1
ATOM 1265 O O . PRO A 1 161 ? 8.979 -15.070 10.988 1.00 30.61 166 PRO A O 1
ATOM 1269 N N . ARG A 1 162 ? 7.668 -15.879 9.347 1.00 32.77 167 ARG A N 1
ATOM 1270 C CA . ARG A 1 162 ? 8.738 -16.711 8.806 1.00 36.65 167 ARG A CA 1
ATOM 1271 C C . ARG A 1 162 ? 9.785 -15.873 8.084 1.00 34.09 167 ARG A C 1
ATOM 1272 O O . ARG A 1 162 ? 10.985 -16.161 8.172 1.00 25.74 167 ARG A O 1
ATOM 1280 N N . LEU A 1 163 ? 9.352 -14.840 7.353 1.00 35.06 168 LEU A N 1
ATOM 1281 C CA . LEU A 1 163 ? 10.296 -13.980 6.647 1.00 32.19 168 LEU A CA 1
ATOM 1282 C C . LEU A 1 163 ? 11.170 -13.191 7.611 1.00 28.96 168 LEU A C 1
ATOM 1283 O O . LEU A 1 163 ? 12.319 -12.874 7.285 1.00 27.10 168 LEU A O 1
ATOM 1288 N N . GLN A 1 164 ? 10.644 -12.856 8.791 1.00 35.68 169 GLN A N 1
ATOM 1289 C CA . GLN A 1 164 ? 11.446 -12.155 9.788 1.00 39.71 169 GLN A CA 1
ATOM 1290 C C . GLN A 1 164 ? 12.534 -13.056 10.356 1.00 33.17 169 GLN A C 1
ATOM 1291 O O . GLN A 1 164 ? 13.672 -12.615 10.553 1.00 27.67 169 GLN A O 1
ATOM 1297 N N . GLU A 1 165 ? 12.202 -14.320 10.632 1.00 35.08 170 GLU A N 1
ATOM 1298 C CA . GLU A 1 165 ? 13.194 -15.243 11.174 1.00 39.16 170 GLU A CA 1
ATOM 1299 C C . GLU A 1 165 ? 14.321 -15.481 10.176 1.00 38.69 170 GLU A C 1
ATOM 1300 O O . GLU A 1 165 ? 15.483 -15.645 10.565 1.00 38.43 170 GLU A O 1
ATOM 1306 N N . LEU A 1 166 ? 13.994 -15.499 8.882 1.00 38.68 171 LEU A N 1
ATOM 1307 C CA . LEU A 1 166 ? 15.023 -15.647 7.857 1.00 33.84 171 LEU A CA 1
ATOM 1308 C C . LEU A 1 166 ? 15.865 -14.384 7.732 1.00 32.94 171 LEU A C 1
ATOM 1309 O O . LEU A 1 166 ? 17.083 -14.460 7.530 1.00 31.16 171 LEU A O 1
ATOM 1314 N N . SER A 1 167 ? 15.233 -13.212 7.842 1.00 36.53 172 SER A N 1
ATOM 1315 C CA . SER A 1 167 ? 15.972 -11.959 7.734 1.00 39.24 172 SER A CA 1
ATOM 1316 C C . SER A 1 167 ? 16.920 -11.761 8.909 1.00 41.70 172 SER A C 1
ATOM 1317 O O . SER A 1 167 ? 17.986 -11.157 8.747 1.00 42.73 172 SER A O 1
ATOM 1320 N N . ALA A 1 168 ? 16.554 -12.258 10.090 1.00 46.13 173 ALA A N 1
ATOM 1321 C CA . ALA A 1 168 ? 17.396 -12.122 11.271 1.00 48.17 173 ALA A CA 1
ATOM 1322 C C . ALA A 1 168 ? 18.559 -13.104 11.290 1.00 50.04 173 ALA A C 1
ATOM 1323 O O . ALA A 1 168 ? 19.453 -12.961 12.130 1.00 51.51 173 ALA A O 1
ATOM 1325 N N . GLY A 1 169 ? 18.572 -14.085 10.394 1.00 52.53 174 GLY A N 1
ATOM 1326 C CA . GLY A 1 169 ? 19.627 -15.073 10.367 1.00 52.11 174 GLY A CA 1
ATOM 1327 C C . GLY A 1 169 ? 20.956 -14.494 9.916 1.00 47.50 174 GLY A C 1
ATOM 1328 O O . GLY A 1 169 ? 21.097 -13.310 9.606 1.00 41.88 174 GLY A O 1
ATOM 1329 N N . SER A 1 170 ? 21.958 -15.370 9.886 1.00 52.45 175 SER A N 1
ATOM 1330 C CA . SER A 1 170 ? 23.289 -14.971 9.462 1.00 55.38 175 SER A CA 1
ATOM 1331 C C . SER A 1 170 ? 23.264 -14.512 8.004 1.00 62.29 175 SER A C 1
ATOM 1332 O O . SER A 1 170 ? 22.471 -15.013 7.201 1.00 57.83 175 SER A O 1
ATOM 1335 N N . PRO A 1 171 ? 24.116 -13.552 7.639 1.00 67.39 176 PRO A N 1
ATOM 1336 C CA . PRO A 1 171 ? 24.079 -13.004 6.278 1.00 66.73 176 PRO A CA 1
ATOM 1337 C C . PRO A 1 171 ? 24.330 -14.067 5.219 1.00 61.78 176 PRO A C 1
ATOM 1338 O O . PRO A 1 171 ? 24.958 -15.100 5.462 1.00 61.32 176 PRO A O 1
ATOM 1342 N N . GLY A 1 172 ? 23.821 -13.792 4.021 1.00 58.49 177 GLY A N 1
ATOM 1343 C CA . GLY A 1 172 ? 23.929 -14.705 2.910 1.00 59.09 177 GLY A CA 1
ATOM 1344 C C . GLY A 1 172 ? 22.829 -14.480 1.894 1.00 56.92 177 GLY A C 1
ATOM 1345 O O . GLY A 1 172 ? 22.050 -13.527 1.990 1.00 57.19 177 GLY A O 1
ATOM 1346 N N . PRO A 1 173 ? 22.748 -15.358 0.890 1.00 52.01 178 PRO A N 1
ATOM 1347 C CA . PRO A 1 173 ? 21.707 -15.187 -0.139 1.00 47.15 178 PRO A CA 1
ATOM 1348 C C . PRO A 1 173 ? 20.293 -15.316 0.400 1.00 37.60 178 PRO A C 1
ATOM 1349 O O . PRO A 1 173 ? 19.420 -14.523 0.027 1.00 25.74 178 PRO A O 1
ATOM 1353 N N . VAL A 1 174 ? 20.039 -16.295 1.272 1.00 40.72 179 VAL A N 1
ATOM 1354 C CA . VAL A 1 174 ? 18.683 -16.498 1.773 1.00 36.30 179 VAL A CA 1
ATOM 1355 C C . VAL A 1 174 ? 18.272 -15.372 2.713 1.00 36.35 179 VAL A C 1
ATOM 1356 O O . VAL A 1 174 ? 17.086 -15.032 2.801 1.00 28.24 179 VAL A O 1
ATOM 1360 N N . THR A 1 175 ? 19.229 -14.772 3.423 1.00 40.15 180 THR A N 1
ATOM 1361 C CA . THR A 1 175 ? 18.899 -13.681 4.334 1.00 36.90 180 THR A CA 1
ATOM 1362 C C . THR A 1 175 ? 18.570 -12.408 3.565 1.00 36.84 180 THR A C 1
ATOM 1363 O O . THR A 1 175 ? 17.589 -11.719 3.871 1.00 31.54 180 THR A O 1
ATOM 1367 N N . ASN A 1 176 ? 19.380 -12.082 2.555 1.00 35.01 181 ASN A N 1
ATOM 1368 C CA . ASN A 1 176 ? 19.137 -10.876 1.771 1.00 40.18 181 ASN A CA 1
ATOM 1369 C C . ASN A 1 176 ? 17.892 -11.009 0.906 1.00 36.59 181 ASN A C 1
ATOM 1370 O O . ASN A 1 176 ? 17.193 -10.016 0.670 1.00 36.49 181 ASN A O 1
ATOM 1375 N N . LYS A 1 177 ? 17.599 -12.218 0.425 1.00 35.36 182 LYS A N 1
ATOM 1376 C CA . LYS A 1 177 ? 16.427 -12.410 -0.420 1.00 37.02 182 LYS A CA 1
ATOM 1377 C C . LYS A 1 177 ? 15.141 -12.334 0.394 1.00 36.67 182 LYS A C 1
ATOM 1378 O O . LYS A 1 177 ? 14.161 -11.718 -0.041 1.00 24.75 182 LYS A O 1
ATOM 1384 N N . ALA A 1 178 ? 15.127 -12.953 1.577 1.00 37.30 183 ALA A N 1
ATOM 1385 C CA . ALA A 1 178 ? 13.947 -12.887 2.432 1.00 31.16 183 ALA A CA 1
ATOM 1386 C C . ALA A 1 178 ? 13.711 -11.477 2.955 1.00 30.97 183 ALA A C 1
ATOM 1387 O O . ALA A 1 178 ? 12.559 -11.072 3.143 1.00 22.14 183 ALA A O 1
ATOM 1389 N N . THR A 1 179 ? 14.785 -10.721 3.200 1.00 34.95 184 THR A N 1
ATOM 1390 C CA . THR A 1 179 ? 14.631 -9.330 3.612 1.00 35.79 184 THR A CA 1
ATOM 1391 C C . THR A 1 179 ? 13.995 -8.502 2.504 1.00 36.60 184 THR A C 1
ATOM 1392 O O . THR A 1 179 ? 13.114 -7.674 2.762 1.00 22.79 184 THR A O 1
ATOM 1396 N N . LYS A 1 180 ? 14.427 -8.721 1.260 1.00 40.45 185 LYS A N 1
ATOM 1397 C CA . LYS A 1 180 ? 13.867 -7.982 0.135 1.00 39.03 185 LYS A CA 1
ATOM 1398 C C . LYS A 1 180 ? 12.394 -8.320 -0.071 1.00 34.84 185 LYS A C 1
ATOM 1399 O O . LYS A 1 180 ? 11.585 -7.433 -0.366 1.00 25.99 185 LYS A O 1
ATOM 1405 N N . ILE A 1 181 ? 12.029 -9.595 0.082 1.00 33.05 186 ILE A N 1
ATOM 1406 C CA . ILE A 1 181 ? 10.631 -9.989 -0.057 1.00 30.60 186 ILE A CA 1
ATOM 1407 C C . ILE A 1 181 ? 9.792 -9.391 1.065 1.00 34.06 186 ILE A C 1
ATOM 1408 O O . ILE A 1 181 ? 8.656 -8.954 0.844 1.00 28.20 186 ILE A O 1
ATOM 1413 N N . LEU A 1 182 ? 10.334 -9.360 2.285 1.00 44.37 187 LEU A N 1
ATOM 1414 C CA . LEU A 1 182 ? 9.589 -8.793 3.405 1.00 41.58 187 LEU A CA 1
ATOM 1415 C C . LEU A 1 182 ? 9.392 -7.293 3.228 1.00 39.77 187 LEU A C 1
ATOM 1416 O O . LEU A 1 182 ? 8.335 -6.753 3.576 1.00 32.59 187 LEU A O 1
ATOM 1421 N N . ARG A 1 183 ? 10.400 -6.603 2.688 1.00 44.24 188 ARG A N 1
ATOM 1422 C CA . ARG A 1 183 ? 10.257 -5.175 2.423 1.00 44.20 188 ARG A CA 1
ATOM 1423 C C . ARG A 1 183 ? 9.125 -4.906 1.442 1.00 34.18 188 ARG A C 1
ATOM 1424 O O . ARG A 1 183 ? 8.328 -3.983 1.642 1.00 27.26 188 ARG A O 1
ATOM 1432 N N . HIS A 1 184 ? 9.038 -5.703 0.376 1.00 33.77 189 HIS A N 1
ATOM 1433 C CA . HIS A 1 184 ? 8.039 -5.449 -0.656 1.00 36.17 189 HIS A CA 1
ATOM 1434 C C . HIS A 1 184 ? 6.632 -5.755 -0.158 1.00 33.80 189 HIS A C 1
ATOM 1435 O O . HIS A 1 184 ? 5.685 -5.028 -0.478 1.00 22.02 189 HIS A O 1
ATOM 1442 N N . PHE A 1 185 ? 6.474 -6.825 0.627 1.00 34.07 190 PHE A N 1
ATOM 1443 C CA . PHE A 1 185 ? 5.155 -7.157 1.160 1.00 30.98 190 PHE A CA 1
ATOM 1444 C C . PHE A 1 185 ? 4.681 -6.108 2.158 1.00 31.06 190 PHE A C 1
ATOM 1445 O O . PHE A 1 185 ? 3.509 -5.716 2.144 1.00 20.96 190 PHE A O 1
ATOM 1453 N N . GLU A 1 186 ? 5.577 -5.645 3.034 1.00 27.73 191 GLU A N 1
ATOM 1454 C CA . GLU A 1 186 ? 5.200 -4.628 4.011 1.00 33.37 191 GLU A CA 1
ATOM 1455 C C . GLU A 1 186 ? 4.924 -3.287 3.338 1.00 31.70 191 GLU A C 1
ATOM 1456 O O . GLU A 1 186 ? 4.045 -2.536 3.777 1.00 27.11 191 GLU A O 1
ATOM 1462 N N . ALA A 1 187 ? 5.664 -2.967 2.273 1.00 39.98 192 ALA A N 1
ATOM 1463 C CA . ALA A 1 187 ? 5.491 -1.673 1.620 1.00 40.53 192 ALA A CA 1
ATOM 1464 C C . ALA A 1 187 ? 4.197 -1.610 0.817 1.00 38.94 192 ALA A C 1
ATOM 1465 O O . ALA A 1 187 ? 3.578 -0.543 0.730 1.00 34.91 192 ALA A O 1
ATOM 1467 N N . SER A 1 188 ? 3.776 -2.732 0.225 1.00 37.02 193 SER A N 1
ATOM 1468 C CA . SER A 1 188 ? 2.533 -2.741 -0.541 1.00 38.86 193 SER A CA 1
ATOM 1469 C C . SER A 1 188 ? 1.320 -2.500 0.349 1.00 44.58 193 SER A C 1
ATOM 1470 O O . SER A 1 188 ? 0.344 -1.881 -0.091 1.00 41.67 193 SER A O 1
ATOM 1473 N N . CYS A 1 189 ? 1.358 -2.974 1.590 1.00 45.71 194 CYS A N 1
ATOM 1474 C CA . CYS A 1 189 ? 0.249 -2.775 2.515 1.00 41.86 194 CYS A CA 1
ATOM 1475 C C . CYS A 1 189 ? 0.235 -1.346 3.045 1.00 44.22 194 CYS A C 1
ATOM 1476 O O . CYS A 1 189 ? 1.186 -0.902 3.683 1.00 41.73 194 CYS A O 1
#

Secondary structure (DSSP, 8-state):
-HHHHHHHHHHHT-SS-SS--HHHHHHHHHHHHHS-HHHHHHHHHHHHHHHHHHHHHHHHHHHHHHHT-HHHHHHHHHHHHHHHHHSS--STTHHHHHHHHHHHHGGGS---HHHHHHHHHHHHHHHHHHHHHHHHHHHHHHHHHTSSSS-HHHHHHHHHHHHHHHHTSSSSHHHHHHHHHHHHHHHH-

B-factor: mean 44.7, std 16.37, range [13.85, 110.09]

Solvent-accessible surface area: 10402 Å² total; per-residue (Å²): 112,105,140,102,10,46,52,14,0,45,56,8,3,151,41,116,168,29,130,30,51,176,122,69,21,82,101,1,35,132,40,0,44,136,30,85,15,71,36,0,0,70,47,0,11,48,34,2,86,5,0,40,5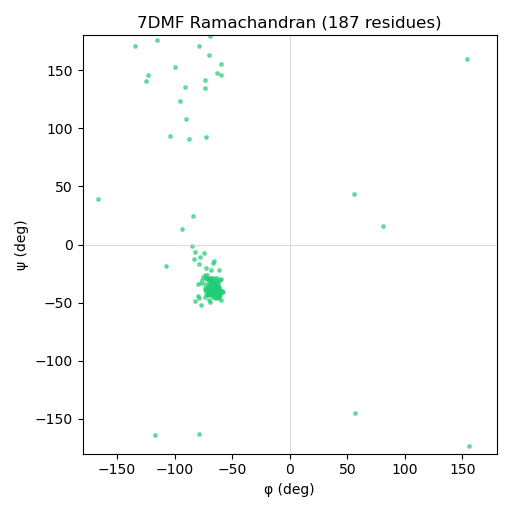2,0,43,108,15,4,154,85,0,122,108,5,28,200,75,94,62,29,111,27,0,14,123,9,0,80,56,0,24,128,25,0,47,147,24,62,89,35,78,24,16,123,117,3,28,122,5,0,91,85,1,40,111,107,94,97,126,164,48,62,88,149,42,0,36,62,21,0,80,83,0,11,129,24,14,128,104,4,40,25,15,1,13,5,0,0,10,0,2,26,30,0,5,90,44,134,72,17,81,90,122,64,2,11,116,24,2,86,66,35,1,83,79,8,28,91,36,70,127,21,70,18,14,92,38,0,32,149,13,18,164,94,9,71,85,48,70

Foldseek 3Di:
DLVVLVVLLVVLLDDPALAGDPVNLVVSQVVCVVDPVLSSLLLLLLLLVLLVLLVVLLVQLVVCLVVLPLVSNLVSLVVNLVSAVVRPHPPPCPVLNVLSVVLNVCVVDDDDSVRSSVSSVVNSVSSVSSSSSNSSSLNNLLSNQPDVPDDLVVSCVSCVVSLVVLCPDDDDDSNVSSVVSNVVSVVVD

Radius of gyration: 17.8 Å; Cα contacts (8 Å, |Δi|>4): 194; chains: 1; bounding box: 44×50×36 Å

Sequence (189 aa):
DCQQELSLVQTVTRGSRAFLSREEAQHFVKECGLLNCEAVLELLICHLRLGMEIMKLGRQLREAVRANDVDAMLKIAKEIIKVIGETGLDEVYRQLLKAAKEFLERRAENFSHEEAVAFAQQIIQLIKQVECVQMRALGAVASLGCTDLLPQEHILLLTRPRLQELSAGSPGPVTNKATKILRHFEASC

Nearest PDB structures (foldseek):
  7dmf-assembly1_A  TM=1.005E+00  e=3.235E-25  synthetic construct
  5wf1-assembly1_A  TM=9.583E-01  e=1.707E-10  Equus caballus
  7zly-assembly1_A  TM=3.670E-01  e=2.431E+00  Homo sapiens